Protein 1XRK (pdb70)

Sequence (241 aa):
AKLTSAVPVLTARDVAEAVEFWTDRLGFSRVFVEDDFAGVVRDDVTLFISAVQDQVVPDNTQAWVWVRGLDELYAEWSEVVSTNFRDASGPAMTEIVEQPWGREFALRDPAGNCVHFVAEAKLTSAVPVLTARDVAEAVEFWTDRLGFSRVFVEDDFAGVVRDDVTLFISAVQDQVVPDNTQAWVWVRGLDELYAEWSEVVSTNFRDASGPAMTEIVEQPWGREFALRDPAGNCVHFVAEE

CATH classification: 3.10.180.10

Nearest PDB structures (foldseek):
  1xrk-assembly1_A  TM=1.008E+00  e=1.342E-27  Streptoalloteichus hindustanus
  1byl-assembly1_A  TM=9.934E-01  e=2.651E-24  Streptoalloteichus hindustanus
  1jif-assembly1_B  TM=9.813E-01  e=1.191E-19  Streptomyces verticillus
  5cj3-assembly1_B  TM=9.867E-01  e=7.100E-19  Streptomyces pilosus
  4iag-assembly1_A-2  TM=9.836E-01  e=1.183E-18  Streptomyces pilosus

B-factor: mean 15.97, std 7.3, range [7.22, 48.03]

InterPro domains:
  IPR000335 Bleomycin resistance protein [PF19581] (6-121)
  IPR000335 Bleomycin resistance protein [PR00311] (6-23)
  IPR000335 Bleomycin resistance protein [PR00311] (25-36)
  IPR000335 Bleomycin resistance protein [PR00311] (37-48)
  IPR000335 Bleomycin resistance protein [cd08349] (8-118)
  IPR029068 Glyoxalase/Bleomycin resistance protein/Dihydroxybiphenyl dioxygenase [G3DSA:3.10.180.10] (1-124)
  IPR029068 Glyoxalase/Bleomycin resistance protein/D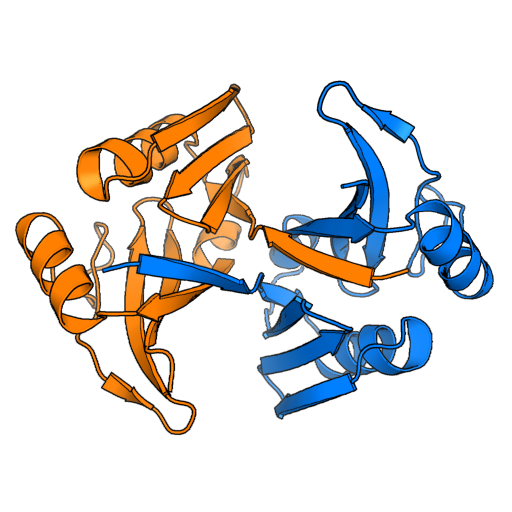ihydroxybiphenyl dioxygenase [SSF54593] (1-120)
  IPR037523 Vicinal oxygen chelate (VOC), core domain [PS51819] (3-121)

Radius of gyration: 17.29 Å; Cα contacts (8 Å, |Δi|>4): 601; chains: 2; bounding box: 38×35×50 Å

Structure (mmCIF, N/CA/C/O backbone):
data_1XRK
#
_entry.id   1XRK
#
_cell.length_a   43.983
_cell.length_b   66.617
_cell.length_c   47.179
_cell.angle_alpha   90.00
_cell.angle_beta   117.43
_cell.angle_gamma   90.00
#
_symmetry.space_group_name_H-M   'P 1 21 1'
#
loop_
_entity.id
_entity.type
_entity.pdbx_description
1 polymer 'Bleomycin resistance protein'
2 non-polymer 'SULFATE ION'
3 non-polymer 'BLEOMYCIN A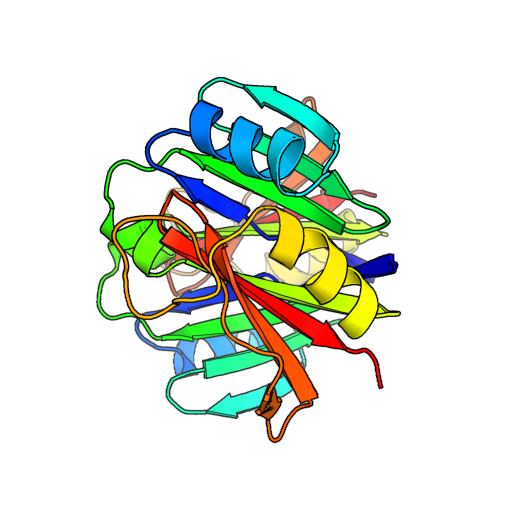2'
4 water water
#
loop_
_atom_site.group_PDB
_atom_site.id
_atom_site.type_symbol
_atom_site.label_atom_id
_atom_site.label_alt_id
_atom_site.label_comp_id
_atom_site.label_asym_id
_atom_site.label_entity_id
_atom_site.label_seq_id
_atom_site.pdbx_PDB_ins_code
_atom_site.Cartn_x
_atom_site.Cartn_y
_atom_site.Cartn_z
_atom_site.occupancy
_atom_site.B_iso_or_equiv
_atom_site.auth_seq_id
_atom_site.auth_comp_id
_atom_site.auth_asym_id
_atom_site.auth_atom_id
_atom_site.pdbx_PDB_model_num
ATOM 1 N N . ALA A 1 2 ? 4.832 10.071 -2.374 1.00 14.33 2 ALA A N 1
ATOM 2 C CA . ALA A 1 2 ? 3.804 9.987 -1.290 1.00 13.78 2 ALA A CA 1
ATOM 3 C C . ALA A 1 2 ? 4.418 10.147 0.085 1.00 13.73 2 ALA A C 1
ATOM 4 O O . ALA A 1 2 ? 5.610 9.922 0.255 1.00 13.24 2 ALA A O 1
ATOM 6 N N . LYS A 1 3 ? 3.586 10.497 1.066 1.00 12.45 3 LYS A N 1
ATOM 7 C CA . LYS A 1 3 ? 4.023 10.628 2.449 1.00 12.66 3 LYS A CA 1
ATOM 8 C C . LYS A 1 3 ? 2.995 10.054 3.396 1.00 11.70 3 LYS A C 1
ATOM 9 O O . LYS A 1 3 ? 1.839 10.459 3.388 1.00 12.43 3 LYS A O 1
ATOM 15 N N . LEU A 1 4 ? 3.458 9.177 4.277 1.00 10.52 4 LEU A N 1
ATOM 16 C CA . LEU A 1 4 ? 2.630 8.647 5.349 1.00 10.85 4 LEU A CA 1
ATOM 17 C C . LEU A 1 4 ? 2.745 9.612 6.528 1.00 10.67 4 LEU A C 1
ATOM 18 O O . LEU A 1 4 ? 3.837 9.795 7.090 1.00 10.89 4 LEU A O 1
ATOM 23 N N . THR A 1 5 ? 1.626 10.217 6.920 1.00 10.41 5 THR A N 1
ATOM 24 C CA . THR A 1 5 ? 1.633 11.370 7.836 1.00 10.57 5 THR A CA 1
ATOM 25 C C . THR A 1 5 ? 1.252 11.068 9.295 1.00 11.03 5 THR A C 1
ATOM 26 O O . THR A 1 5 ? 1.722 11.703 10.235 1.00 12.17 5 THR A O 1
ATOM 30 N N . SER A 1 6 ? 0.413 10.057 9.497 1.00 10.30 6 SER A N 1
ATOM 31 C CA . SER A 1 6 ? -0.007 9.696 10.839 1.00 10.66 6 SER A CA 1
ATOM 32 C C . SER A 1 6 ? -0.742 8.372 10.793 1.00 9.92 6 SER A C 1
ATOM 33 O O . SER A 1 6 ? -1.124 7.904 9.742 1.00 10.35 6 SER A O 1
ATOM 36 N N . ALA A 1 7 ? -0.929 7.761 11.960 1.00 9.43 7 ALA A N 1
ATOM 37 C CA . ALA A 1 7 ? -1.525 6.447 12.056 1.00 9.52 7 ALA A CA 1
ATOM 38 C C . ALA A 1 7 ? -2.487 6.388 13.223 1.00 9.21 7 ALA A C 1
ATOM 39 O O . ALA A 1 7 ? -2.336 7.113 14.214 1.00 10.15 7 ALA A O 1
ATOM 41 N N . VAL A 1 8 ? -3.476 5.510 13.097 1.00 8.42 8 VAL A N 1
ATOM 42 C CA . VAL A 1 8 ? -4.547 5.330 14.055 1.00 8.43 8 VAL A CA 1
ATOM 43 C C . VAL A 1 8 ? -4.599 3.863 14.456 1.00 8.10 8 VAL A C 1
ATOM 44 O O . VAL A 1 8 ? -4.953 3.023 13.648 1.00 7.96 8 VAL A O 1
ATOM 48 N N . PRO A 1 9 ? -4.220 3.545 15.704 1.00 7.74 9 PRO A N 1
ATOM 49 C CA . PRO A 1 9 ? -4.409 2.197 16.233 1.00 7.76 9 PRO A CA 1
ATOM 50 C C . PRO A 1 9 ? -5.872 1.833 16.287 1.00 8.43 9 PRO A C 1
ATOM 51 O O . PRO A 1 9 ? -6.722 2.706 16.471 1.00 7.50 9 PRO A O 1
ATOM 55 N N . VAL A 1 10 ? -6.155 0.551 16.160 1.00 8.69 10 VAL A N 1
ATOM 56 C CA . VAL A 1 10 ? -7.488 0.020 16.308 1.00 8.42 10 VAL A CA 1
ATOM 57 C C . VAL A 1 10 ? -7.527 -0.914 17.523 1.00 9.22 10 VAL A C 1
ATOM 58 O O . VAL A 1 10 ? -6.961 -2.011 17.490 1.00 10.76 10 VAL A O 1
ATOM 62 N N . LEU A 1 11 ? -8.126 -0.427 18.608 1.00 8.12 11 LEU A N 1
ATOM 63 C CA . LEU A 1 11 ? -8.440 -1.229 19.762 1.00 8.43 11 LEU A CA 1
ATOM 64 C C . LEU A 1 11 ? -9.571 -2.167 19.409 1.00 8.99 11 LEU A C 1
ATOM 65 O O . LEU A 1 11 ? -10.366 -1.877 18.507 1.00 9.26 11 LEU A O 1
ATOM 70 N N . THR A 1 12 ? -9.691 -3.283 20.123 1.00 9.33 12 THR A N 1
ATOM 71 C CA . THR A 1 12 ? -10.773 -4.211 19.871 1.00 9.46 12 THR A CA 1
ATOM 72 C C . THR A 1 12 ? -11.615 -4.410 21.129 1.00 9.90 12 THR A C 1
ATOM 73 O O . THR A 1 12 ? -11.153 -4.172 22.259 1.00 9.93 12 THR A O 1
ATOM 77 N N . ALA A 1 13 ? -12.856 -4.826 20.947 1.00 9.38 13 ALA A N 1
ATOM 78 C CA . ALA A 1 13 ? -13.737 -5.009 22.117 1.00 10.42 13 ALA A CA 1
ATOM 79 C C . ALA A 1 13 ? -14.906 -5.874 21.773 1.00 10.81 13 ALA A C 1
ATOM 80 O O . ALA A 1 13 ? -15.462 -5.767 20.691 1.00 11.73 13 ALA A O 1
ATOM 82 N N . ARG A 1 14 ? -15.302 -6.719 22.716 1.00 11.69 14 ARG A N 1
ATOM 83 C CA . ARG A 1 14 ? -16.576 -7.424 22.592 1.00 12.83 14 ARG A CA 1
ATOM 84 C C . ARG A 1 14 ? -17.739 -6.448 22.756 1.00 12.76 14 ARG A C 1
ATOM 85 O O . ARG A 1 14 ? -18.805 -6.646 22.149 1.00 13.53 14 ARG A O 1
ATOM 93 N N . ASP A 1 15 ? -17.553 -5.411 23.564 1.00 12.88 15 ASP A N 1
ATOM 94 C CA . ASP A 1 15 ? -18.581 -4.396 23.834 1.00 13.49 15 ASP A CA 1
ATOM 95 C C . ASP A 1 15 ? -18.000 -3.011 23.513 1.00 13.36 15 ASP A C 1
ATOM 96 O O . ASP A 1 15 ? -17.282 -2.426 24.318 1.00 12.81 15 ASP A O 1
ATOM 101 N N . VAL A 1 16 ? -18.282 -2.518 22.316 1.00 13.31 16 VAL A N 1
ATOM 102 C CA . VAL A 1 16 ? -17.717 -1.270 21.831 1.00 13.37 16 VAL A CA 1
ATOM 103 C C . VAL A 1 16 ? -18.277 -0.087 22.611 1.00 13.64 16 VAL A C 1
ATOM 104 O O . VAL A 1 16 ? -17.551 0.822 22.965 1.00 12.73 16 VAL A O 1
ATOM 108 N N . ALA A 1 17 ? -19.573 -0.131 22.899 1.00 13.31 17 ALA A N 1
ATOM 109 C CA . ALA A 1 17 ? -20.217 0.937 23.655 1.00 12.72 17 ALA A CA 1
ATOM 110 C C . ALA A 1 17 ? -19.529 1.178 24.996 1.00 11.68 17 ALA A C 1
ATOM 111 O O . ALA A 1 17 ? -19.296 2.316 25.377 1.00 12.47 17 ALA A O 1
ATOM 113 N N . GLU A 1 18 ? -19.236 0.088 25.697 1.00 12.14 18 GLU A N 1
ATOM 114 C CA . GLU A 1 18 ? -18.567 0.132 26.990 1.00 12.10 18 GLU A CA 1
ATOM 115 C C . GLU A 1 18 ? -17.180 0.757 26.847 1.00 11.88 18 GLU A C 1
ATOM 116 O O . GLU A 1 18 ? -16.748 1.547 27.695 1.00 12.68 18 GLU A O 1
ATOM 122 N N . ALA A 1 19 ? -16.468 0.361 25.790 1.00 11.70 19 ALA A N 1
ATOM 123 C CA . ALA A 1 19 ? -15.128 0.906 25.538 1.00 11.14 19 ALA A CA 1
ATOM 124 C C . ALA A 1 19 ? -15.163 2.407 25.256 1.00 10.78 19 ALA A C 1
ATOM 125 O O . ALA A 1 19 ? -14.345 3.167 25.770 1.00 10.63 19 ALA A O 1
ATOM 127 N N . VAL A 1 20 ? -16.136 2.832 24.452 1.00 10.92 20 VAL A N 1
ATOM 128 C CA . VAL A 1 20 ? -16.300 4.249 24.142 1.00 11.32 20 VAL A CA 1
ATOM 129 C C . VAL A 1 20 ? -16.579 5.096 25.396 1.00 11.05 20 VAL A C 1
ATOM 130 O O . VAL A 1 20 ? -16.002 6.175 25.567 1.00 12.10 20 VAL A O 1
ATOM 134 N N . GLU A 1 21 ? -17.450 4.594 26.268 1.00 11.15 21 GLU A N 1
ATOM 135 C CA . GLU A 1 21 ? -17.781 5.299 27.502 1.00 11.27 21 GLU A CA 1
ATOM 136 C C . GLU A 1 21 ? -16.534 5.477 28.377 1.00 11.15 21 GLU A C 1
ATOM 137 O O . GLU A 1 21 ? -16.315 6.514 28.988 1.00 12.15 21 GLU A O 1
ATOM 143 N N . PHE A 1 22 ? -15.716 4.431 28.432 1.00 11.13 22 PHE A N 1
ATOM 144 C CA . PHE A 1 22 ? -14.491 4.477 29.232 1.00 10.55 22 PHE A CA 1
ATOM 145 C C . PHE A 1 22 ? -13.501 5.497 28.667 1.00 10.36 22 PHE A C 1
ATOM 146 O O . PHE A 1 22 ? -13.022 6.379 29.379 1.00 10.91 22 PHE A O 1
ATOM 154 N N . TRP A 1 23 ? -13.189 5.374 27.376 1.00 9.71 23 TRP A N 1
ATOM 155 C CA . TRP A 1 23 ? -12.206 6.259 26.764 1.00 9.69 23 TRP A CA 1
ATOM 156 C C . TRP A 1 23 ? -12.612 7.744 26.755 1.00 10.52 23 TRP A C 1
ATOM 157 O O . TRP A 1 23 ? -11.753 8.600 26.868 1.00 11.20 23 TRP A O 1
ATOM 168 N N . THR A 1 24 ? -13.913 8.034 26.615 1.00 12.25 24 THR A N 1
ATOM 169 C CA . THR A 1 24 ? -14.371 9.420 26.591 1.00 12.93 24 THR A CA 1
ATOM 170 C C . THR A 1 24 ? -14.638 9.923 28.021 1.00 13.21 24 THR A C 1
ATOM 171 O O . THR A 1 24 ? -13.943 10.815 28.528 1.00 13.49 24 THR A O 1
ATOM 175 N N . ASP A 1 25 ? -15.574 9.290 28.709 1.00 14.33 25 ASP A N 1
ATOM 176 C CA . ASP A 1 25 ? -15.962 9.779 30.045 1.00 16.01 25 ASP A CA 1
ATOM 177 C C . ASP A 1 25 ? -14.905 9.556 31.126 1.00 16.32 25 ASP A C 1
ATOM 178 O O . ASP A 1 25 ? -14.694 10.437 31.992 1.00 17.30 25 ASP A O 1
ATOM 183 N N . ARG A 1 26 ? -14.201 8.424 31.102 1.00 15.69 26 ARG A N 1
ATOM 184 C CA . ARG A 1 26 ? -13.158 8.198 32.111 1.00 14.93 26 ARG A CA 1
ATOM 185 C C . ARG A 1 26 ? -11.866 8.917 31.756 1.00 14.27 26 ARG A C 1
ATOM 186 O O . ARG A 1 26 ? -11.292 9.613 32.593 1.00 15.55 26 ARG A O 1
ATOM 194 N N . LEU A 1 27 ? -11.403 8.758 30.519 1.00 13.13 27 LEU A N 1
ATOM 195 C CA . LEU A 1 27 ? -10.059 9.209 30.169 1.00 12.47 27 LEU A CA 1
ATOM 196 C C . LEU A 1 27 ? -10.019 10.549 29.429 1.00 12.16 27 LEU A C 1
ATOM 197 O O . LEU A 1 27 ? -8.954 11.059 29.183 1.00 11.45 27 LEU A O 1
ATOM 202 N N . GLY A 1 28 ? -11.154 11.135 29.097 1.00 11.77 28 GLY A N 1
ATOM 203 C CA . GLY A 1 28 ? -11.142 12.470 28.543 1.00 11.29 28 GLY A CA 1
ATOM 204 C C . GLY A 1 28 ? -10.960 12.606 27.034 1.00 11.88 28 GLY A C 1
ATOM 205 O O . GLY A 1 28 ? -10.609 13.692 26.554 1.00 13.58 28 GLY A O 1
ATOM 206 N N . PHE A 1 29 ? -11.173 11.532 26.284 1.00 12.08 29 PHE A N 1
ATOM 207 C CA . PHE A 1 29 ? -11.223 11.642 24.826 1.00 11.46 29 PHE A CA 1
ATOM 208 C C . PHE A 1 29 ? -12.597 12.176 24.417 1.00 12.15 29 PHE A C 1
ATOM 209 O O . PHE A 1 29 ? -13.520 12.164 25.242 1.00 13.40 29 PHE A O 1
ATOM 217 N N . SER A 1 30 ? -12.735 12.632 23.170 1.00 11.41 30 SER A N 1
ATOM 218 C CA . SER A 1 30 ? -14.069 12.936 22.615 1.00 11.98 30 SER A CA 1
ATOM 219 C C . SER A 1 30 ? -14.422 11.966 21.518 1.00 12.62 30 SER A C 1
ATOM 220 O O . SER A 1 30 ? -13.560 11.340 20.930 1.00 12.03 30 SER A O 1
ATOM 224 N N . ARG A 1 31 ? -15.701 11.892 21.209 1.00 13.88 31 ARG A N 1
ATOM 225 C CA . ARG A 1 31 ? -16.185 11.075 20.109 1.00 14.95 31 ARG A CA 1
ATOM 226 C C . ARG A 1 31 ? -15.876 11.690 18.753 1.00 16.45 31 ARG A C 1
ATOM 227 O O . ARG A 1 31 ? -16.201 12.851 18.481 1.00 17.76 31 ARG A O 1
ATOM 235 N N . VAL A 1 32 ? -15.287 10.889 17.869 1.00 16.22 32 VAL A N 1
ATOM 236 C CA . VAL A 1 32 ? -15.169 11.282 16.472 1.00 16.36 32 VAL A CA 1
ATOM 237 C C . VAL A 1 32 ? -16.436 10.789 15.752 1.00 16.81 32 VAL A C 1
ATOM 238 O O . VAL A 1 32 ? -17.130 11.556 15.061 1.00 18.03 32 VAL A O 1
ATOM 242 N N . PHE A 1 33 ? -16.736 9.510 15.949 1.00 16.46 33 PHE A N 1
ATOM 243 C CA . PHE A 1 33 ? -17.979 8.891 15.489 1.00 15.98 33 PHE A CA 1
ATOM 244 C C . PHE A 1 33 ? -18.236 7.640 16.325 1.00 16.40 33 PHE A C 1
ATOM 245 O O . PHE A 1 33 ? -17.303 7.059 16.921 1.00 16.16 33 PHE A O 1
ATOM 253 N N . VAL A 1 34 ? -19.483 7.198 16.362 1.00 17.50 34 VAL A N 1
ATOM 254 C CA . VAL A 1 34 ? -19.824 6.023 17.144 1.00 19.10 34 VAL A CA 1
ATOM 255 C C . VAL A 1 34 ? -20.890 5.205 16.427 1.00 20.75 34 VAL A C 1
ATOM 256 O O . VAL A 1 34 ? -21.994 5.689 16.159 1.00 22.01 34 VAL A O 1
ATOM 260 N N . GLU A 1 35 ? -20.536 3.970 16.104 1.00 22.05 35 GLU A N 1
ATOM 261 C CA . GLU A 1 35 ? -21.494 2.982 15.628 1.00 23.88 35 GLU A CA 1
ATOM 262 C C . GLU A 1 35 ? -21.422 1.756 16.525 1.00 23.68 35 GLU A C 1
ATOM 263 O O . GLU A 1 35 ? -20.539 1.647 17.383 1.00 24.88 35 GLU A O 1
ATOM 269 N N . ASP A 1 36 ? -22.362 0.838 16.324 1.00 24.36 36 ASP A N 1
ATOM 270 C CA . ASP A 1 36 ? -22.459 -0.369 17.144 1.00 24.04 36 ASP A CA 1
ATOM 271 C C . ASP A 1 36 ? -21.215 -1.248 17.053 1.00 23.35 36 ASP A C 1
ATOM 272 O O . ASP A 1 36 ? -20.765 -1.798 18.061 1.00 24.96 36 ASP A O 1
ATOM 273 N N . ASP A 1 37 ? -20.644 -1.329 15.851 1.00 21.84 37 ASP A N 1
ATOM 274 C CA . ASP A 1 37 ? -19.539 -2.232 15.542 1.00 20.56 37 ASP A CA 1
ATOM 275 C C . ASP A 1 37 ? -18.171 -1.548 15.472 1.00 17.78 37 ASP A C 1
ATOM 276 O O . ASP A 1 37 ? -17.152 -2.228 15.383 1.00 16.38 37 ASP A O 1
ATOM 281 N N . PHE A 1 38 ? -18.157 -0.219 15.474 1.00 15.90 38 PHE A N 1
ATOM 282 C CA . PHE A 1 38 ? -16.921 0.541 15.209 1.00 14.85 38 PHE A CA 1
ATOM 283 C C . PHE A 1 38 ? -17.074 1.964 15.716 1.00 13.80 38 PHE A C 1
ATOM 284 O O . PHE A 1 38 ? -18.124 2.564 15.551 1.00 14.35 38 PHE A O 1
ATOM 292 N N . ALA A 1 39 ? -16.043 2.500 16.360 1.00 12.03 39 ALA A N 1
ATOM 293 C CA . ALA A 1 39 ? -16.087 3.868 16.873 1.00 11.27 39 ALA A CA 1
ATOM 294 C C . ALA A 1 39 ? -14.718 4.497 16.766 1.00 10.79 39 ALA A C 1
ATOM 295 O O . ALA A 1 39 ? -13.736 3.795 16.591 1.00 10.15 39 ALA A O 1
ATOM 297 N N . GLY A 1 40 ? -14.663 5.816 16.914 1.00 10.65 40 GLY A N 1
ATOM 298 C CA . GLY A 1 40 ? -13.407 6.528 16.971 1.00 10.40 40 GLY A CA 1
ATOM 299 C C . GLY A 1 40 ? -13.468 7.565 18.073 1.00 10.65 40 GLY A C 1
ATOM 300 O O . GLY A 1 40 ? -14.495 8.222 18.262 1.00 11.32 40 GLY A O 1
ATOM 301 N N . VAL A 1 41 ? -12.363 7.694 18.802 1.00 10.53 41 VAL A N 1
ATOM 302 C CA . VAL A 1 41 ? -12.205 8.667 19.887 1.00 10.39 41 VAL A CA 1
ATOM 303 C C . VAL A 1 41 ? -10.910 9.443 19.691 1.00 9.98 41 VAL A C 1
ATOM 304 O O . VAL A 1 41 ? -9.952 8.935 19.118 1.00 10.73 41 VAL A O 1
ATOM 308 N N . VAL A 1 42 ? -10.878 10.686 20.161 1.00 9.80 42 VAL A N 1
ATOM 309 C CA . VAL A 1 42 ? -9.708 11.521 19.944 1.00 10.06 42 VAL A CA 1
ATOM 310 C C . VAL A 1 42 ? -9.375 12.355 21.184 1.00 10.28 42 VAL A C 1
ATOM 311 O O . VAL A 1 42 ? -10.265 12.816 21.899 1.00 10.45 42 VAL A O 1
ATOM 315 N N . ARG A 1 43 ? -8.086 12.539 21.425 1.00 10.32 43 ARG A N 1
ATOM 316 C CA . ARG A 1 43 ? -7.600 13.448 22.450 1.00 9.87 43 ARG A CA 1
ATOM 317 C C . ARG A 1 43 ? -6.344 14.086 21.900 1.00 10.20 43 ARG A C 1
ATOM 318 O O . ARG A 1 43 ? -5.429 13.389 21.482 1.00 9.78 43 ARG A O 1
ATOM 326 N N . ASP A 1 44 ? -6.313 15.423 21.890 1.00 10.38 44 ASP A N 1
ATOM 327 C CA . ASP A 1 44 ? -5.174 16.161 21.350 1.00 11.09 44 ASP A CA 1
ATOM 328 C C . ASP A 1 44 ? -4.926 15.716 19.903 1.00 11.76 44 ASP A C 1
ATOM 329 O O . ASP A 1 44 ? -5.855 15.741 19.106 1.00 12.92 44 ASP A O 1
ATOM 334 N N . ASP A 1 45 ? -3.710 15.257 19.577 1.00 11.89 45 ASP A N 1
ATOM 335 C CA . ASP A 1 45 ? -3.377 14.845 18.209 1.00 12.57 45 ASP A CA 1
ATOM 336 C C . ASP A 1 45 ? -3.607 13.375 17.906 1.00 12.36 45 ASP A C 1
ATOM 337 O O . ASP A 1 45 ? -3.333 12.912 16.788 1.00 12.79 45 ASP A O 1
ATOM 342 N N . VAL A 1 46 ? -4.133 12.635 18.883 1.00 10.82 46 VAL A N 1
ATOM 343 C CA . VAL A 1 46 ? -4.207 11.186 18.775 1.00 10.43 46 VAL A CA 1
ATOM 344 C C . VAL A 1 46 ? -5.643 10.687 18.685 1.00 10.05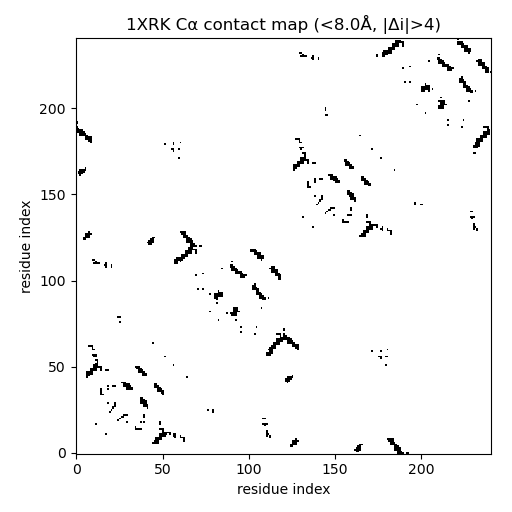 46 VAL A C 1
ATOM 345 O O . VAL A 1 46 ? -6.470 10.942 19.559 1.00 10.30 46 VAL A O 1
ATOM 349 N N . THR A 1 47 ? -5.917 9.964 17.605 1.00 10.52 47 THR A N 1
ATOM 350 C CA . THR A 1 47 ? -7.153 9.228 17.419 1.00 9.75 47 THR A CA 1
ATOM 351 C C . THR A 1 47 ? -6.921 7.743 17.641 1.00 9.35 47 THR A C 1
ATOM 352 O O . THR A 1 47 ? -5.885 7.209 17.231 1.00 9.29 47 THR A O 1
ATOM 356 N N . LEU A 1 48 ? -7.853 7.118 18.351 1.00 9.02 48 LEU A N 1
ATOM 357 C CA . LEU A 1 48 ? -7.944 5.650 18.481 1.00 9.11 48 LEU A CA 1
ATOM 358 C C . LEU A 1 48 ? -9.268 5.177 17.913 1.00 9.37 48 LEU A C 1
ATOM 359 O O . LEU A 1 48 ? -10.293 5.766 18.195 1.00 9.96 48 LEU A O 1
ATOM 364 N N . PHE A 1 49 ? -9.249 4.138 17.101 1.00 8.66 49 PHE A N 1
ATOM 365 C CA . PHE A 1 49 ? -10.473 3.455 16.703 1.00 9.11 49 PHE A CA 1
ATOM 366 C C . PHE A 1 49 ? -10.713 2.246 17.614 1.00 9.16 49 PHE A C 1
ATOM 367 O O . PHE A 1 49 ? -9.799 1.798 18.287 1.00 9.31 49 PHE A O 1
ATOM 375 N N . ILE A 1 50 ? -11.972 1.815 17.673 1.00 9.51 50 ILE A N 1
ATOM 376 C CA . ILE A 1 50 ? -12.381 0.694 18.498 1.00 9.95 50 ILE A CA 1
ATOM 377 C C . ILE A 1 50 ? -13.294 -0.147 17.634 1.00 10.30 50 ILE A C 1
ATOM 378 O O . ILE A 1 50 ? -14.314 0.339 17.173 1.00 11.12 50 ILE A O 1
ATOM 383 N N . SER A 1 51 ? -12.897 -1.396 17.417 1.00 10.49 51 SER A N 1
ATOM 384 C CA . SER A 1 51 ? -13.631 -2.312 16.550 1.00 10.77 51 SER A CA 1
ATOM 385 C C . SER A 1 51 ? -14.229 -3.487 17.314 1.00 10.58 51 SER A C 1
ATOM 386 O O . SER A 1 51 ? -13.574 -4.067 18.156 1.00 9.58 51 SER A O 1
ATOM 389 N N . ALA A 1 52 ? -15.461 -3.866 16.984 1.00 10.37 52 ALA A N 1
ATOM 390 C CA . ALA A 1 52 ? -16.095 -5.014 17.611 1.00 10.96 52 ALA A CA 1
ATOM 391 C C . ALA A 1 52 ? -15.457 -6.331 17.204 1.00 11.56 52 ALA A C 1
ATOM 392 O O . ALA A 1 52 ? -15.115 -6.509 16.035 1.00 11.99 52 ALA A O 1
ATOM 394 N N . VAL A 1 53 ? -15.326 -7.239 18.168 1.00 12.20 53 VAL A N 1
ATOM 395 C CA . VAL A 1 53 ? -14.916 -8.619 17.930 1.00 12.62 53 VAL A CA 1
ATOM 396 C C . VAL A 1 53 ? -15.811 -9.559 18.728 1.00 13.92 53 VAL A C 1
ATOM 397 O O . VAL A 1 53 ? -16.476 -9.119 19.650 1.00 13.63 53 VAL A O 1
ATOM 401 N N . GLN A 1 54 ? -15.790 -10.849 18.407 1.00 14.64 54 GLN A N 1
ATOM 402 C CA . GLN A 1 54 ? -16.493 -11.853 19.225 1.00 15.80 54 GLN A CA 1
ATOM 403 C C . GLN A 1 54 ? -15.574 -12.703 20.096 1.00 15.21 54 GLN A C 1
ATOM 404 O O . GLN A 1 54 ? -16.040 -13.450 20.964 1.00 16.52 54 GLN A O 1
ATOM 410 N N . ASP A 1 55 ? -14.283 -12.676 19.818 1.00 14.54 55 ASP A N 1
ATOM 411 C CA . ASP A 1 55 ? -13.330 -13.502 20.540 1.00 14.53 55 ASP A CA 1
ATOM 412 C C . ASP A 1 55 ? -12.540 -12.623 21.497 1.00 13.87 55 ASP A C 1
ATOM 413 O O . ASP A 1 55 ? -11.825 -11.712 21.058 1.00 13.35 55 ASP A O 1
ATOM 418 N N . GLN A 1 56 ? -12.630 -12.897 22.795 1.00 13.09 56 GLN A N 1
ATOM 419 C CA . GLN A 1 56 ? -11.870 -12.134 23.806 1.00 12.15 56 GLN A CA 1
ATOM 420 C C . GLN A 1 56 ? -10.351 -12.239 23.633 1.00 11.25 56 GLN A C 1
ATOM 421 O O . GLN A 1 56 ? -9.631 -11.354 24.061 1.00 10.45 56 GLN A O 1
ATOM 427 N N . VAL A 1 57 ? -9.866 -13.306 23.002 1.00 10.89 57 VAL A N 1
ATOM 428 C CA . VAL A 1 57 ? -8.446 -13.461 22.733 1.00 10.73 57 VAL A CA 1
ATOM 429 C C . VAL A 1 57 ? -7.923 -12.251 21.958 1.00 9.88 57 VAL A C 1
ATOM 430 O O . VAL A 1 57 ? -6.756 -11.929 22.059 1.00 10.48 57 VAL A O 1
ATOM 434 N N . VAL A 1 58 ? -8.782 -11.628 21.154 1.00 9.89 58 VAL A N 1
ATOM 435 C CA . VAL A 1 58 ? -8.309 -10.529 20.312 1.00 9.50 58 VAL A CA 1
ATOM 436 C C . VAL A 1 58 ? -7.915 -9.317 21.161 1.00 9.63 58 VAL A C 1
ATOM 437 O O . VAL A 1 58 ? -6.738 -8.938 21.151 1.00 9.75 58 VAL A O 1
ATOM 441 N N . PRO A 1 59 ? -8.859 -8.726 21.920 1.00 10.06 59 PRO A N 1
ATOM 442 C CA . PRO A 1 59 ? -8.424 -7.623 22.787 1.00 10.16 59 PRO A CA 1
ATOM 443 C C . PRO A 1 59 ? -7.339 -8.012 23.785 1.00 10.11 59 PRO A C 1
ATOM 444 O O . PRO A 1 59 ? -6.485 -7.201 24.096 1.00 10.84 59 PRO A O 1
ATOM 448 N N . ASP A 1 60 ? -7.353 -9.254 24.265 1.00 10.54 60 ASP A N 1
ATOM 449 C CA . ASP A 1 60 ? -6.332 -9.713 25.197 1.00 11.37 60 ASP A CA 1
ATOM 450 C C . ASP A 1 60 ? -4.963 -9.791 24.549 1.00 10.65 60 ASP A C 1
ATOM 451 O O . ASP A 1 60 ? -3.969 -10.002 25.238 1.00 12.41 60 ASP A O 1
ATOM 456 N N . ASN A 1 61 ? -4.913 -9.611 23.222 1.00 9.93 61 ASN A N 1
ATOM 457 C CA . ASN A 1 61 ? -3.663 -9.552 22.503 1.00 10.44 61 ASN A CA 1
ATOM 458 C C . ASN A 1 61 ? -3.490 -8.267 21.701 1.00 10.18 61 ASN A C 1
ATOM 459 O O . ASN A 1 61 ? -2.583 -8.180 20.871 1.00 11.06 61 ASN A O 1
ATOM 464 N N . THR A 1 62 ? -4.339 -7.277 21.964 1.00 9.32 62 THR A N 1
ATOM 465 C CA . THR A 1 62 ? -4.312 -6.013 21.212 1.00 8.93 62 THR A CA 1
ATOM 466 C C . THR A 1 62 ? -3.577 -4.951 22.033 1.00 9.15 62 THR A C 1
ATOM 467 O O . THR A 1 62 ? -3.792 -4.817 23.229 1.00 8.71 62 THR A O 1
ATOM 471 N N . GLN A 1 63 ? -2.690 -4.229 21.373 1.00 10.12 63 GLN A N 1
ATOM 472 C CA . GLN A 1 63 ? -1.860 -3.242 22.035 1.00 10.36 63 GLN A CA 1
ATOM 473 C C . GLN A 1 63 ? -1.731 -2.016 21.158 1.00 9.81 63 GLN A C 1
ATOM 474 O O . GLN A 1 63 ? -1.974 -2.081 19.970 1.00 9.59 63 GLN A O 1
ATOM 480 N N . ALA A 1 64 ? -1.335 -0.904 21.756 1.00 9.13 64 ALA A N 1
ATOM 481 C CA . ALA A 1 64 ? -1.047 0.326 21.027 1.00 8.65 64 ALA A CA 1
ATOM 482 C C . ALA A 1 64 ? -0.078 1.135 21.860 1.00 8.14 64 ALA A C 1
ATOM 483 O O . ALA A 1 64 ? -0.041 0.974 23.060 1.00 8.16 64 ALA A O 1
ATOM 485 N N . TRP A 1 65 ? 0.695 2.014 21.207 1.00 8.28 65 TRP A N 1
ATOM 486 C CA . TRP A 1 65 ? 1.616 2.936 21.892 1.00 8.91 65 TRP A CA 1
ATOM 487 C C . TRP A 1 65 ? 1.224 4.352 21.523 1.00 8.58 65 TRP A C 1
ATOM 488 O O . TRP A 1 65 ? 0.875 4.602 20.383 1.00 9.34 65 TRP A O 1
ATOM 499 N N . VAL A 1 66 ? 1.281 5.250 22.504 1.00 8.12 66 VAL A N 1
ATOM 500 C CA . VAL A 1 66 ? 0.957 6.637 22.348 1.00 8.70 66 VAL A CA 1
ATOM 501 C C . VAL A 1 66 ? 2.059 7.475 22.971 1.00 8.52 66 VAL A C 1
ATOM 502 O O . VAL A 1 66 ? 2.480 7.220 24.111 1.00 9.32 66 VAL A O 1
ATOM 506 N N . TRP A 1 67 ? 2.551 8.468 22.220 1.00 9.59 67 TRP A N 1
ATOM 507 C CA . TRP A 1 67 ? 3.596 9.382 22.689 1.00 11.40 67 TRP A CA 1
ATOM 508 C C . TRP A 1 67 ? 2.947 10.576 23.376 1.00 10.86 67 TRP A C 1
ATOM 509 O O . TRP A 1 67 ? 1.902 11.084 22.921 1.00 10.62 67 TRP A O 1
ATOM 520 N N . VAL A 1 68 ? 3.576 11.016 24.459 1.00 11.49 68 VAL A N 1
ATOM 521 C CA . VAL A 1 68 ? 3.007 12.019 25.361 1.00 11.90 68 VAL A CA 1
ATOM 522 C C . VAL A 1 68 ? 4.072 13.014 25.779 1.00 11.85 68 VAL A C 1
ATOM 523 O O . VAL A 1 68 ? 5.155 12.618 26.209 1.00 12.74 68 VAL A O 1
ATOM 527 N N . ARG A 1 69 ? 3.740 14.298 25.642 1.00 12.12 69 ARG A N 1
ATOM 528 C CA . ARG A 1 69 ? 4.464 15.392 26.293 1.00 13.36 69 ARG A CA 1
ATOM 529 C C . ARG A 1 69 ? 3.774 15.624 27.631 1.00 12.20 69 ARG A C 1
ATOM 530 O O . ARG A 1 69 ? 2.584 15.924 27.659 1.00 13.16 69 ARG A O 1
ATOM 538 N N . GLY A 1 70 ? 4.499 15.461 28.733 1.00 12.45 70 GLY A N 1
ATOM 539 C CA . GLY A 1 70 ? 3.935 15.653 30.068 1.00 11.82 70 GLY A CA 1
ATOM 540 C C . GLY A 1 70 ? 3.342 14.379 30.643 1.00 11.40 70 GLY A C 1
ATOM 541 O O . GLY A 1 70 ? 2.203 14.361 31.109 1.00 11.95 70 GLY A O 1
ATOM 542 N N . LEU A 1 71 ? 4.135 13.309 30.616 1.00 10.72 71 LEU A N 1
ATOM 543 C CA . LEU A 1 71 ? 3.665 11.988 31.060 1.00 10.85 71 LEU A CA 1
ATOM 544 C C . LEU A 1 71 ? 3.246 12.006 32.536 1.00 11.03 71 LEU A C 1
ATOM 545 O O . LEU A 1 71 ? 2.218 11.399 32.903 1.00 10.77 71 LEU A O 1
ATOM 550 N N . ASP A 1 72 ? 4.004 12.715 33.389 1.00 11.73 72 ASP A N 1
ATOM 551 C CA . ASP A 1 72 ? 3.635 12.762 34.794 1.00 12.34 72 ASP A CA 1
ATOM 552 C C . ASP A 1 72 ? 2.271 13.370 35.015 1.00 11.51 72 ASP A C 1
ATOM 553 O O . ASP A 1 72 ? 1.478 12.857 35.802 1.00 12.17 72 ASP A O 1
ATOM 558 N N . GLU A 1 73 ? 1.974 14.450 34.297 1.00 12.17 73 GLU A N 1
ATOM 559 C CA . GLU A 1 73 ? 0.668 15.089 34.422 1.00 12.98 73 GLU A CA 1
ATOM 560 C C . GLU A 1 73 ? -0.472 14.173 33.981 1.00 12.01 73 GLU A C 1
ATOM 561 O O . GLU A 1 73 ? -1.531 14.130 34.609 1.00 13.39 73 GLU A O 1
ATOM 567 N N . LEU A 1 74 ? -0.261 13.463 32.879 1.00 11.69 74 LEU A N 1
ATOM 568 C CA . LEU A 1 74 ? -1.271 12.543 32.384 1.00 10.80 74 LEU A CA 1
ATOM 569 C C . LEU A 1 74 ? -1.509 11.421 33.376 1.00 10.69 74 LEU A C 1
ATOM 570 O O . LEU A 1 74 ? -2.655 11.064 33.639 1.00 11.37 74 LEU A O 1
ATOM 575 N N . TYR A 1 75 ? -0.421 10.862 33.914 1.00 11.14 75 TYR A N 1
ATOM 576 C CA . TYR A 1 75 ? -0.530 9.816 34.924 1.00 11.23 75 TYR A CA 1
ATOM 577 C C . TYR A 1 75 ? -1.284 10.335 36.149 1.00 11.44 75 TYR A C 1
ATOM 578 O O . TYR A 1 75 ? -2.114 9.635 36.705 1.00 11.57 75 TYR A O 1
ATOM 587 N N . ALA A 1 76 ? -0.995 11.568 36.558 1.00 12.19 76 ALA A N 1
ATOM 588 C CA . ALA A 1 76 ? -1.657 12.140 37.722 1.00 12.57 76 ALA A CA 1
ATOM 589 C C . ALA A 1 76 ? -3.165 12.249 37.514 1.00 12.84 76 ALA A C 1
ATOM 590 O O . ALA A 1 76 ? -3.944 11.991 38.440 1.00 14.43 76 ALA A O 1
ATOM 592 N N . GLU A 1 77 ? -3.584 12.578 36.296 1.00 12.19 77 GLU A N 1
ATOM 593 C CA . GLU A 1 77 ? -5.003 12.661 35.985 1.00 11.34 77 GLU A CA 1
ATOM 594 C C . GLU A 1 77 ? -5.646 11.291 36.052 1.00 11.42 77 GLU A C 1
ATOM 595 O O . GLU A 1 77 ? -6.668 11.076 36.702 1.00 12.56 77 GLU A O 1
ATOM 601 N N . TRP A 1 78 ? -5.071 10.357 35.307 1.00 11.38 78 TRP A N 1
ATOM 602 C CA . TRP A 1 78 ? -5.720 9.065 35.128 1.00 11.46 78 TRP A CA 1
ATOM 603 C C . TRP A 1 78 ? -5.644 8.177 36.365 1.00 12.60 78 TRP A C 1
ATOM 604 O O . TRP A 1 78 ? -6.558 7.403 36.611 1.00 12.64 78 TRP A O 1
ATOM 615 N N . SER A 1 79 ? -4.594 8.331 37.165 1.00 13.64 79 SER A N 1
ATOM 616 C CA . SER A 1 79 ? -4.431 7.487 38.351 1.00 14.95 79 SER A CA 1
ATOM 617 C C . SER A 1 79 ? -5.507 7.775 39.402 1.00 15.53 79 SER A C 1
ATOM 618 O O . SER A 1 79 ? -5.704 6.975 40.311 1.00 16.30 79 SER A O 1
ATOM 621 N N . GLU A 1 80 ? -6.217 8.891 39.267 1.00 16.32 80 GLU A N 1
ATOM 622 C CA . GLU A 1 80 ? -7.380 9.197 40.121 1.00 17.34 80 GLU A CA 1
ATOM 623 C C . GLU A 1 80 ? -8.664 8.461 39.743 1.00 17.33 80 GLU A C 1
ATOM 624 O O . GLU A 1 80 ? -9.562 8.307 40.575 1.00 18.59 80 GLU A O 1
ATOM 630 N N . VAL A 1 81 ? -8.776 8.047 38.481 1.00 16.31 81 VAL A N 1
ATOM 631 C CA . VAL A 1 81 ? -10.022 7.484 37.954 1.00 16.08 81 VAL A CA 1
ATOM 632 C C . VAL A 1 81 ? -9.863 6.043 37.469 1.00 15.55 81 VAL A C 1
ATOM 633 O O . VAL A 1 81 ? -10.832 5.410 37.096 1.00 16.22 81 VAL A O 1
ATOM 637 N N . VAL A 1 82 ? -8.641 5.527 37.497 1.00 15.39 82 VAL A N 1
ATOM 638 C CA . VAL A 1 82 ? -8.363 4.144 37.134 1.00 15.09 82 VAL A CA 1
ATOM 639 C C . VAL A 1 82 ? -7.496 3.514 38.238 1.00 14.23 82 VAL A C 1
ATOM 640 O O . VAL A 1 82 ? -6.663 4.195 38.851 1.00 15.58 82 VAL A O 1
ATOM 646 N N . SER A 1 83 ? -7.695 2.223 38.490 1.00 13.64 83 SER A N 1
ATOM 647 C CA . SER A 1 83 ? -6.928 1.526 39.525 1.00 13.22 83 SER A CA 1
ATOM 648 C C . SER A 1 83 ? -5.443 1.527 39.213 1.00 14.11 83 SER A C 1
ATOM 649 O O . SER A 1 83 ? -5.040 1.407 38.048 1.00 13.66 83 SER A O 1
ATOM 652 N N . THR A 1 84 ? -4.625 1.649 40.246 1.00 14.51 84 THR A N 1
ATOM 653 C CA . THR A 1 84 ? -3.183 1.558 40.075 1.00 15.34 84 THR A CA 1
ATOM 654 C C . THR A 1 84 ? -2.664 0.199 40.532 1.00 15.74 84 THR A C 1
ATOM 655 O O . THR A 1 84 ? -1.464 0.035 40.754 1.00 17.13 84 THR A O 1
ATOM 659 N N . ASN A 1 85 ? -3.571 -0.761 40.694 1.00 15.63 85 ASN A N 1
ATOM 660 C CA . ASN A 1 85 ? -3.199 -2.153 41.003 1.00 15.46 85 ASN A CA 1
ATOM 661 C C . ASN A 1 85 ? -3.410 -2.972 39.731 1.00 15.10 85 ASN A C 1
ATOM 662 O O . ASN A 1 85 ? -4.424 -3.663 39.570 1.00 14.91 85 ASN A O 1
ATOM 667 N N . PHE A 1 86 ? -2.417 -2.921 38.847 1.00 14.98 86 PHE A N 1
ATOM 668 C CA . PHE A 1 86 ? -2.534 -3.510 37.510 1.00 15.21 86 PHE A CA 1
ATOM 669 C C . PHE A 1 86 ? -2.815 -5.022 37.571 1.00 15.30 86 PHE A C 1
ATOM 670 O O . PHE A 1 86 ? -3.644 -5.543 36.837 1.00 15.57 86 PHE A O 1
ATOM 678 N N . ARG A 1 87 ? -2.119 -5.715 38.461 1.00 15.11 87 ARG A N 1
ATOM 679 C CA . ARG A 1 87 ? -2.207 -7.158 38.539 1.00 15.41 87 ARG A CA 1
ATOM 680 C C . ARG A 1 87 ? -3.523 -7.648 39.164 1.00 16.31 87 ARG A C 1
ATOM 681 O O . ARG A 1 87 ? -4.119 -8.600 38.671 1.00 17.45 87 ARG A O 1
ATOM 683 N N . ASP A 1 88 ? -3.986 -6.964 40.211 1.00 16.41 88 ASP A N 1
ATOM 684 C CA . ASP A 1 88 ? -5.123 -7.425 41.020 1.00 16.78 88 ASP A CA 1
ATOM 685 C C . ASP A 1 88 ? -6.483 -6.834 40.642 1.00 16.01 88 ASP A C 1
ATOM 686 O O . ASP A 1 88 ? -7.507 -7.450 40.922 1.00 15.81 88 ASP A O 1
ATOM 691 N N . ALA A 1 89 ? -6.506 -5.650 40.032 1.00 15.62 89 ALA A N 1
ATOM 692 C CA . ALA A 1 89 ? -7.781 -4.984 39.732 1.00 15.83 89 ALA A CA 1
ATOM 693 C C . ALA A 1 89 ? -8.534 -5.765 38.676 1.00 16.36 89 ALA A C 1
ATOM 694 O O . ALA A 1 89 ? -7.942 -6.255 37.729 1.00 16.77 89 ALA A O 1
ATOM 696 N N . SER A 1 90 ? -9.846 -5.903 38.859 1.00 15.87 90 SER A N 1
ATOM 697 C CA . SER A 1 90 ? -10.687 -6.528 37.858 1.00 17.12 90 SER A CA 1
ATOM 698 C C . SER A 1 90 ? -11.032 -5.525 36.768 1.00 17.48 90 SER A C 1
ATOM 699 O O . SER A 1 90 ? -11.218 -5.892 35.610 1.00 18.88 90 SER A O 1
ATOM 702 N N . GLY A 1 91 ? -11.158 -4.258 37.156 1.00 18.31 91 GLY A N 1
ATOM 703 C CA . GLY A 1 91 ? -11.547 -3.206 36.227 1.00 18.60 91 GLY A CA 1
ATOM 704 C C . GLY A 1 91 ? -10.344 -2.741 35.441 1.00 18.95 91 GLY A C 1
ATOM 705 O O . GLY A 1 91 ? -9.261 -3.321 35.538 1.00 19.50 91 GLY A O 1
ATOM 706 N N . PRO A 1 92 ? -10.530 -1.678 34.659 1.00 18.45 92 PRO A N 1
ATOM 707 C CA . PRO A 1 92 ? -9.381 -1.082 34.017 1.00 17.60 92 PRO A CA 1
ATOM 708 C C . PRO A 1 92 ? -8.338 -0.734 35.060 1.00 16.84 92 PRO A C 1
ATOM 709 O O . PRO A 1 92 ? -8.678 -0.453 36.221 1.00 17.42 92 PRO A O 1
ATOM 713 N N . ALA A 1 93 ? -7.080 -0.752 34.663 1.00 14.49 93 ALA A N 1
ATOM 714 C CA . ALA A 1 93 ? -6.000 -0.436 35.600 1.00 13.15 93 ALA A CA 1
ATOM 715 C C . ALA A 1 93 ? -4.794 0.038 34.851 1.00 12.68 93 ALA A C 1
ATOM 716 O O . ALA A 1 93 ? -4.722 -0.082 33.620 1.00 12.22 93 ALA A O 1
ATOM 718 N N . MET A 1 94 ? -3.866 0.616 35.585 1.00 12.94 94 MET A N 1
ATOM 719 C CA . MET A 1 94 ? -2.644 1.124 34.987 1.00 13.08 94 MET A CA 1
ATOM 720 C C . MET A 1 94 ? -1.430 0.812 35.844 1.00 12.50 94 MET A C 1
ATOM 721 O O . MET A 1 94 ? -1.510 0.729 37.078 1.00 12.80 94 MET A O 1
ATOM 726 N N . THR A 1 95 ? -0.292 0.659 35.187 1.00 11.84 95 THR A N 1
ATOM 727 C CA . THR A 1 95 ? 0.972 0.509 35.869 1.00 11.88 95 THR A CA 1
ATOM 728 C C . THR A 1 95 ? 1.480 1.889 36.255 1.00 12.40 95 THR A C 1
ATOM 729 O O . THR A 1 95 ? 0.969 2.912 35.795 1.00 12.51 95 THR A O 1
ATOM 733 N N . GLU A 1 96 ? 2.517 1.920 37.089 1.00 13.01 96 GLU A N 1
ATOM 734 C CA . GLU A 1 96 ? 3.229 3.157 37.349 1.00 13.77 96 GLU A CA 1
ATOM 735 C C . GLU A 1 96 ? 4.085 3.482 36.134 1.00 12.55 96 GLU A C 1
ATOM 736 O O . GLU A 1 96 ? 4.229 2.667 35.221 1.00 12.23 96 GLU A O 1
ATOM 742 N N . ILE A 1 97 ? 4.622 4.688 36.103 1.00 11.82 97 ILE A N 1
ATOM 743 C CA . ILE A 1 97 ? 5.595 5.057 35.090 1.00 11.98 97 ILE A CA 1
ATOM 744 C C . ILE A 1 97 ? 6.914 4.341 35.373 1.00 12.25 97 ILE A C 1
ATOM 745 O O . ILE A 1 97 ? 7.479 4.468 36.473 1.00 11.92 97 ILE A O 1
ATOM 750 N N . VAL A 1 98 ? 7.421 3.639 34.360 1.00 11.77 98 VAL A N 1
ATOM 751 C CA . VAL A 1 98 ? 8.640 2.847 34.481 1.00 12.99 98 VAL A CA 1
ATOM 752 C C . VAL A 1 98 ? 9.647 3.271 33.421 1.00 12.47 98 VAL A C 1
ATOM 753 O O . VAL A 1 98 ? 9.276 3.553 32.285 1.00 11.53 98 VAL A O 1
ATOM 759 N N . GLU A 1 99 ? 10.925 3.309 33.778 1.00 12.32 99 GLU A N 1
ATOM 760 C CA . GLU A 1 99 ? 11.972 3.598 32.804 1.00 12.84 99 GLU A CA 1
ATOM 761 C C . GLU A 1 99 ? 12.429 2.324 32.109 1.00 14.06 99 GLU A C 1
ATOM 762 O O . GLU A 1 99 ? 13.261 1.572 32.615 1.00 15.15 99 GLU A O 1
ATOM 768 N N . GLN A 1 100 ? 11.845 2.081 30.942 1.00 15.44 100 GLN A N 1
ATOM 769 C CA . GLN A 1 100 ? 12.222 0.942 30.109 1.00 16.80 100 GLN A CA 1
ATOM 770 C C . GLN A 1 100 ? 13.434 1.308 29.255 1.00 17.10 100 GLN A C 1
ATOM 771 O O . GLN A 1 100 ? 13.739 2.483 29.059 1.00 16.64 100 GLN A O 1
ATOM 777 N N . PRO A 1 101 ? 14.145 0.293 28.728 1.00 18.49 101 PRO A N 1
ATOM 778 C CA . PRO A 1 101 ? 15.287 0.592 27.860 1.00 19.41 101 PRO A CA 1
ATOM 779 C C . PRO A 1 101 ? 14.957 1.521 26.677 1.00 19.42 101 PRO A C 1
ATOM 780 O O . PRO A 1 101 ? 15.762 2.380 26.309 1.00 19.94 101 PRO A O 1
ATOM 784 N N . TRP A 1 102 ? 13.763 1.380 26.113 1.00 19.43 102 TRP A N 1
ATOM 785 C CA . TRP A 1 102 ? 13.356 2.194 24.969 1.00 19.73 102 TRP A CA 1
ATOM 786 C C . TRP A 1 102 ? 12.711 3.529 25.357 1.00 19.02 102 TRP A C 1
ATOM 787 O O . TRP A 1 102 ? 12.445 4.348 24.484 1.00 20.23 102 TRP A O 1
ATOM 798 N N . GLY A 1 103 ? 12.427 3.737 26.647 1.00 17.58 103 GLY A N 1
ATOM 799 C CA . GLY A 1 103 ? 11.766 4.961 27.093 1.00 16.17 103 GLY A CA 1
ATOM 800 C C . GLY A 1 103 ? 10.970 4.832 28.389 1.00 14.81 103 GLY A C 1
ATOM 801 O O . GLY A 1 103 ? 10.791 3.749 28.921 1.00 13.99 103 GLY A O 1
ATOM 802 N N . ARG A 1 104 ? 10.495 5.973 28.867 1.00 14.10 104 ARG A N 1
ATOM 803 C CA . ARG A 1 104 ? 9.741 6.078 30.115 1.00 13.49 104 ARG A CA 1
ATOM 804 C C . ARG A 1 104 ? 8.252 5.977 29.770 1.00 12.01 104 ARG A C 1
ATOM 805 O O . ARG A 1 104 ? 7.761 6.744 28.958 1.00 10.65 104 ARG A O 1
ATOM 813 N N . GLU A 1 105 ? 7.533 5.037 30.378 1.00 10.64 105 GLU A N 1
ATOM 814 C CA . GLU A 1 105 ? 6.150 4.798 30.001 1.00 10.41 105 GLU A CA 1
ATOM 815 C C . GLU A 1 105 ? 5.333 4.165 31.116 1.00 9.98 105 GLU A C 1
ATOM 816 O O . GLU A 1 105 ? 5.876 3.547 32.033 1.00 10.42 105 GLU A O 1
ATOM 822 N N . PHE A 1 106 ? 4.018 4.312 31.018 1.00 8.92 106 PHE A N 1
ATOM 823 C CA . PHE A 1 106 ? 3.088 3.492 31.790 1.00 8.55 106 PHE A CA 1
ATOM 824 C C . PHE A 1 106 ? 2.185 2.766 30.821 1.00 8.52 106 PHE A C 1
ATOM 825 O O . PHE A 1 106 ? 2.089 3.148 29.658 1.00 9.08 106 PHE A O 1
ATOM 833 N N . ALA A 1 107 ? 1.599 1.668 31.281 1.00 8.66 107 ALA A N 1
ATOM 834 C CA . ALA A 1 107 ? 0.630 0.918 30.495 1.00 9.80 107 ALA A CA 1
ATOM 835 C C . ALA A 1 107 ? -0.717 0.983 31.154 1.00 9.63 107 ALA A C 1
ATOM 836 O O . ALA A 1 107 ? -0.823 0.904 32.389 1.00 10.54 107 ALA A O 1
ATOM 838 N N . LEU A 1 108 ? -1.744 1.081 30.334 1.00 9.21 108 LEU A N 1
ATOM 839 C CA . LEU A 1 108 ? -3.105 1.103 30.812 1.00 9.39 108 LEU A CA 1
ATOM 840 C C . LEU A 1 108 ? -3.875 -0.021 30.129 1.00 9.07 108 LEU A C 1
ATOM 841 O O . LEU A 1 108 ? -3.805 -0.175 28.894 1.00 9.13 108 LEU A O 1
ATOM 846 N N . ARG A 1 109 ? -4.606 -0.799 30.917 1.00 9.49 109 ARG A N 1
ATOM 847 C CA . ARG A 1 109 ? -5.495 -1.846 30.416 1.00 10.08 109 ARG A CA 1
ATOM 848 C C . ARG A 1 109 ? -6.915 -1.335 30.496 1.00 10.04 109 ARG A C 1
ATOM 849 O O . ARG A 1 109 ? -7.378 -0.967 31.578 1.00 9.95 109 ARG A O 1
ATOM 857 N N . ASP A 1 110 ? -7.599 -1.279 29.355 1.00 10.04 110 ASP A N 1
ATOM 858 C CA . ASP A 1 110 ? -8.963 -0.771 29.287 1.00 10.04 110 ASP A CA 1
ATOM 859 C C . ASP A 1 110 ? -9.962 -1.889 29.605 1.00 10.24 110 ASP A C 1
ATOM 860 O O . ASP A 1 110 ? -9.568 -3.011 29.858 1.00 10.82 110 ASP A O 1
ATOM 865 N N . PRO A 1 111 ? -11.264 -1.546 29.690 1.00 10.74 111 PRO A N 1
ATOM 866 C CA . PRO A 1 111 ? -12.189 -2.612 30.138 1.00 11.69 111 PRO A CA 1
ATOM 867 C C . PRO A 1 111 ? -12.347 -3.770 29.177 1.00 12.82 111 PRO A C 1
ATOM 868 O O . PRO A 1 111 ? -12.803 -4.836 29.580 1.00 15.01 111 PRO A O 1
ATOM 872 N N . ALA A 1 112 ? -12.002 -3.549 27.915 1.00 11.98 112 ALA A N 1
ATOM 873 C CA . ALA A 1 112 ? -12.048 -4.569 26.890 1.00 12.72 112 ALA A CA 1
ATOM 874 C C . ALA A 1 112 ? -10.863 -5.502 26.913 1.00 12.21 112 ALA A C 1
ATOM 875 O O . ALA A 1 112 ? -10.904 -6.525 26.217 1.00 14.49 112 ALA A O 1
ATOM 877 N N . GLY A 1 113 ? -9.790 -5.112 27.618 1.00 10.93 113 GLY A N 1
ATOM 878 C CA . GLY A 1 113 ? -8.560 -5.884 27.684 1.00 10.43 113 GLY A CA 1
ATOM 879 C C . GLY A 1 113 ? -7.396 -5.357 26.856 1.00 9.33 113 GLY A C 1
ATOM 880 O O . GLY A 1 113 ? -6.303 -5.898 26.937 1.00 10.43 113 GLY A O 1
ATOM 881 N N . ASN A 1 114 ? -7.605 -4.279 26.105 1.00 9.58 114 ASN A N 1
ATOM 882 C CA . ASN A 1 114 ? -6.493 -3.698 25.321 1.00 10.13 114 ASN A CA 1
ATOM 883 C C . ASN A 1 114 ? -5.432 -3.128 26.243 1.00 10.42 114 ASN A C 1
ATOM 884 O O . ASN A 1 114 ? -5.761 -2.625 27.321 1.00 10.31 114 ASN A O 1
ATOM 889 N N . CYS A 1 115 ? -4.177 -3.215 25.833 1.00 11.44 115 CYS A N 1
ATOM 890 C CA . CYS A 1 115 ? -3.059 -2.724 26.610 1.00 11.88 115 CYS A CA 1
ATOM 891 C C . CYS A 1 115 ? -2.448 -1.572 25.846 1.00 11.22 115 CYS A C 1
ATOM 892 O O . CYS A 1 115 ? -1.819 -1.765 24.809 1.00 10.75 115 CYS A O 1
ATOM 895 N N . VAL A 1 116 ? -2.643 -0.367 26.352 1.00 9.91 116 VAL A N 1
ATOM 896 C CA . VAL A 1 116 ? -2.166 0.831 25.669 1.00 9.20 116 VAL A CA 1
ATOM 897 C C . VAL A 1 116 ? -1.051 1.450 26.483 1.00 8.67 116 VAL A C 1
ATOM 898 O O . VAL A 1 116 ? -1.229 1.789 27.669 1.00 8.49 116 VAL A O 1
ATOM 902 N N . HIS A 1 117 ? 0.099 1.627 25.852 1.00 8.24 117 HIS A N 1
ATOM 903 C CA . HIS A 1 117 ? 1.292 2.165 26.499 1.00 8.28 117 HIS A CA 1
ATOM 904 C C . HIS A 1 117 ? 1.430 3.625 26.182 1.00 8.87 117 HIS A C 1
ATOM 905 O O . HIS A 1 117 ? 1.296 4.027 25.048 1.00 9.31 117 HIS A O 1
ATOM 912 N N . PHE A 1 118 ? 1.713 4.422 27.193 1.00 8.00 118 PHE A N 1
ATOM 913 C CA . PHE A 1 118 ? 1.877 5.867 27.044 1.00 8.45 118 PHE A CA 1
ATOM 914 C C . PHE A 1 118 ? 3.311 6.194 27.384 1.00 8.41 118 PHE A C 1
ATOM 915 O O . PHE A 1 118 ? 3.744 5.963 28.502 1.00 8.23 118 PHE A O 1
ATOM 923 N N . VAL A 1 119 ? 4.044 6.733 26.408 1.00 10.46 119 VAL A N 1
ATOM 924 C CA . VAL A 1 119 ? 5.492 6.855 26.468 1.00 11.18 119 VAL A CA 1
ATOM 925 C C . VAL A 1 119 ? 5.885 8.336 26.379 1.00 12.29 119 VAL A C 1
ATOM 926 O O . VAL A 1 119 ? 5.341 9.076 25.545 1.00 12.58 119 VAL A O 1
ATOM 930 N N . ALA A 1 120 ? 6.805 8.763 27.243 1.00 12.38 120 ALA A N 1
ATOM 931 C CA . ALA A 1 120 ? 7.263 10.141 27.232 1.00 13.94 120 ALA A CA 1
ATOM 932 C C . ALA A 1 120 ? 8.018 10.441 25.964 1.00 15.05 120 ALA A C 1
ATOM 933 O O . ALA A 1 120 ? 8.888 9.676 25.550 1.00 14.98 120 ALA A O 1
ATOM 935 N N . GLU A 1 121 ? 7.704 11.591 25.383 1.00 17.40 121 GLU A N 1
ATOM 936 C CA . GLU A 1 121 ? 8.385 12.050 24.189 1.00 19.65 121 GLU A CA 1
ATOM 937 C C . GLU A 1 121 ? 9.436 13.051 24.635 1.00 20.85 121 GLU A C 1
ATOM 938 O O . GLU A 1 121 ? 10.359 12.662 25.346 1.00 22.60 121 GLU A O 1
ATOM 944 N N . ALA B 1 2 ? -0.754 18.058 29.756 1.00 12.90 2 ALA B N 1
ATOM 945 C CA . ALA B 1 2 ? -0.080 17.037 28.918 1.00 12.61 2 ALA B CA 1
ATOM 946 C C . ALA B 1 2 ? -0.637 17.085 27.511 1.00 12.77 2 ALA B C 1
ATOM 947 O O . ALA B 1 2 ? -1.745 17.563 27.303 1.00 12.29 2 ALA B O 1
ATOM 949 N N . LYS B 1 3 ? 0.088 16.504 26.560 1.00 12.10 3 LYS B N 1
ATOM 950 C CA . LYS B 1 3 ? -0.369 16.453 25.172 1.00 12.75 3 LYS B CA 1
ATOM 951 C C . LYS B 1 3 ? -0.073 15.087 24.560 1.00 11.26 3 LYS B C 1
ATOM 952 O O . LYS B 1 3 ? 1.069 14.640 24.542 1.00 11.98 3 LYS B O 1
ATOM 958 N N . LEU B 1 4 ? -1.108 14.449 24.021 1.00 10.76 4 LEU B N 1
ATOM 959 C CA . LEU B 1 4 ? -0.931 13.197 23.266 1.00 10.56 4 LEU B CA 1
ATOM 960 C C . LEU B 1 4 ? -0.554 13.575 21.834 1.00 9.85 4 LEU B C 1
ATOM 961 O O . LEU B 1 4 ? -1.356 14.180 21.127 1.00 11.13 4 LEU B O 1
ATOM 966 N N . THR B 1 5 ? 0.667 13.233 21.428 1.00 9.98 5 THR B N 1
ATOM 967 C CA . THR B 1 5 ? 1.259 13.809 20.220 1.00 10.28 5 THR B CA 1
ATOM 968 C C . THR B 1 5 ? 1.235 12.904 18.996 1.00 10.16 5 THR B C 1
ATOM 969 O O . THR B 1 5 ? 1.108 13.375 17.868 1.00 11.42 5 THR B O 1
ATOM 973 N N . SER B 1 6 ? 1.408 11.595 19.186 1.00 9.32 6 SER B N 1
ATOM 974 C CA . SER B 1 6 ? 1.273 10.621 18.084 1.00 10.43 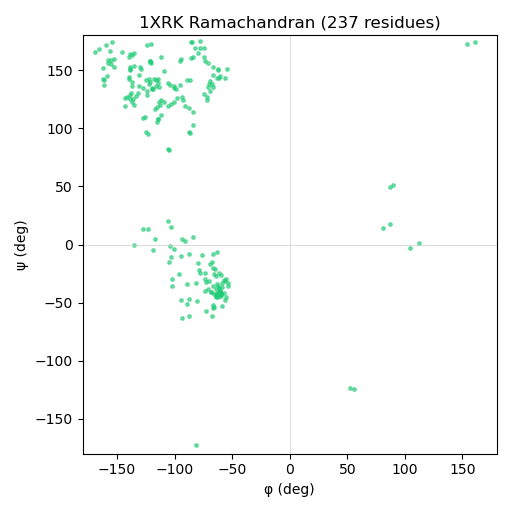6 SER B CA 1
ATOM 975 C C . SER B 1 6 ? 1.027 9.227 18.632 1.00 9.67 6 SER B C 1
ATOM 976 O O . SER B 1 6 ? 1.120 9.012 19.834 1.00 9.40 6 SER B O 1
ATOM 979 N N . ALA B 1 7 ? 0.716 8.302 17.736 1.00 9.00 7 ALA B N 1
ATOM 980 C CA . ALA B 1 7 ? 0.341 6.932 18.064 1.00 9.01 7 ALA B CA 1
ATOM 981 C C . ALA B 1 7 ? 0.973 5.942 17.116 1.00 8.83 7 ALA B C 1
ATOM 982 O O . ALA B 1 7 ? 1.230 6.247 15.934 1.00 9.10 7 ALA B O 1
ATOM 984 N N . VAL B 1 8 ? 1.198 4.757 17.646 1.00 7.49 8 VAL B N 1
ATOM 985 C CA . VAL B 1 8 ? 1.826 3.679 16.924 1.00 7.22 8 VAL B CA 1
ATOM 986 C C . VAL B 1 8 ? 0.935 2.435 17.034 1.00 7.62 8 VAL B C 1
ATOM 987 O O . VAL B 1 8 ? 0.824 1.850 18.115 1.00 7.90 8 VAL B O 1
ATOM 991 N N . PRO B 1 9 ? 0.284 2.038 15.934 1.00 7.43 9 PRO B N 1
ATOM 992 C CA . PRO B 1 9 ? -0.439 0.784 15.880 1.00 7.81 9 PRO B CA 1
ATOM 993 C C . PRO B 1 9 ? 0.476 -0.416 16.076 1.00 7.56 9 PRO B C 1
ATOM 994 O O . PRO B 1 9 ? 1.662 -0.361 15.729 1.00 8.69 9 PRO B O 1
ATOM 998 N N . VAL B 1 10 ? -0.070 -1.481 16.647 1.00 7.80 10 VAL B N 1
ATOM 999 C CA . VAL B 1 10 ? 0.631 -2.733 16.776 1.00 7.96 10 VAL B CA 1
ATOM 1000 C C . VAL B 1 10 ? -0.075 -3.781 15.929 1.00 8.39 10 VAL B C 1
ATOM 1001 O O . VAL B 1 10 ? -1.200 -4.205 16.222 1.00 10.41 10 VAL B O 1
ATOM 1005 N N . LEU B 1 11 ? 0.563 -4.159 14.830 1.00 8.00 11 LEU B N 1
ATOM 1006 C CA . LEU B 1 11 ? 0.145 -5.311 14.026 1.00 7.93 11 LEU B CA 1
ATOM 1007 C C . LEU B 1 11 ? 0.517 -6.592 14.760 1.00 8.30 11 LEU B C 1
ATOM 1008 O O . LEU B 1 11 ? 1.411 -6.594 15.600 1.00 8.54 11 LEU B O 1
ATOM 1013 N N . THR B 1 12 ? -0.146 -7.703 14.440 1.00 7.83 12 THR B N 1
ATOM 1014 C CA . THR B 1 12 ? 0.177 -8.965 15.084 1.00 8.88 12 THR B CA 1
ATOM 1015 C C . THR B 1 12 ? 0.597 -9.991 14.034 1.00 8.45 12 THR B C 1
ATOM 1016 O O . THR B 1 12 ? 0.249 -9.895 12.856 1.00 9.40 12 THR B O 1
ATOM 1020 N N . ALA B 1 13 ? 1.365 -10.985 14.465 1.00 9.33 13 ALA B N 1
ATOM 1021 C CA . ALA B 1 13 ? 1.835 -12.021 13.554 1.00 9.20 13 ALA B CA 1
ATOM 1022 C C . ALA B 1 13 ? 2.224 -13.273 14.297 1.00 10.11 13 ALA B C 1
ATOM 1023 O O . ALA B 1 13 ? 2.798 -13.207 15.368 1.00 9.85 13 ALA B O 1
ATOM 1025 N N . ARG B 1 14 ? 1.970 -14.421 13.679 1.00 10.86 14 ARG B N 1
ATOM 1026 C CA . ARG B 1 14 ? 2.539 -15.663 14.171 1.00 12.69 14 ARG B CA 1
ATOM 1027 C C . ARG B 1 14 ? 4.036 -15.734 13.877 1.00 13.22 14 ARG B C 1
ATOM 1028 O O . ARG B 1 14 ? 4.802 -16.309 14.647 1.00 14.29 14 ARG B O 1
ATOM 1036 N N . ASP B 1 15 ? 4.442 -15.129 12.764 1.00 13.53 15 ASP B N 1
ATOM 1037 C CA . ASP B 1 15 ? 5.831 -15.109 12.318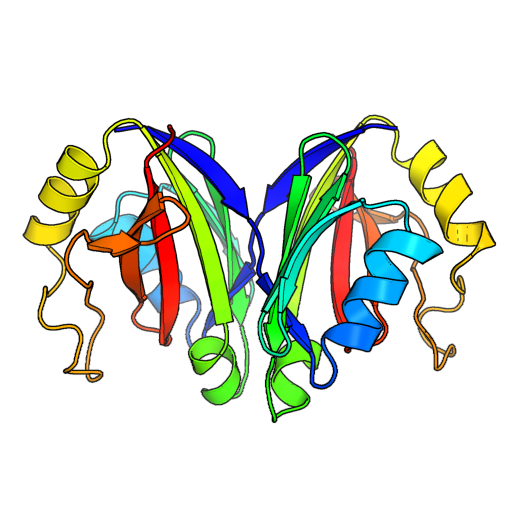 1.00 14.09 15 ASP B CA 1
ATOM 1038 C C . ASP B 1 15 ? 6.267 -13.638 12.158 1.00 13.97 15 ASP B C 1
ATOM 1039 O O . ASP B 1 15 ? 6.001 -13.000 11.144 1.00 13.73 15 ASP B O 1
ATOM 1044 N N . VAL B 1 16 ? 6.892 -13.101 13.199 1.00 13.84 16 VAL B N 1
ATOM 1045 C CA . VAL B 1 16 ? 7.287 -11.687 13.220 1.00 13.33 16 VAL B CA 1
ATOM 1046 C C . VAL B 1 16 ? 8.356 -11.406 12.163 1.00 13.32 16 VAL B C 1
ATOM 1047 O O . VAL B 1 16 ? 8.286 -10.401 11.477 1.00 12.52 16 VAL B O 1
ATOM 1051 N N . ALA B 1 17 ? 9.339 -12.291 12.027 1.00 13.50 17 ALA B N 1
ATOM 1052 C CA . ALA B 1 17 ? 10.378 -12.124 11.006 1.00 13.16 17 ALA B CA 1
ATOM 1053 C C . ALA B 1 17 ? 9.814 -11.988 9.593 1.00 13.22 17 ALA B C 1
ATOM 1054 O O . ALA B 1 17 ? 10.240 -11.098 8.845 1.00 12.99 17 ALA B O 1
ATOM 1056 N N . GLU B 1 18 ? 8.883 -12.872 9.220 1.00 13.00 18 GLU B N 1
ATOM 1057 C CA . GLU B 1 18 ? 8.203 -12.794 7.914 1.00 13.75 18 GLU B CA 1
ATOM 1058 C C . GLU B 1 18 ? 7.450 -11.462 7.781 1.00 11.99 18 GLU B C 1
ATOM 1059 O O . GLU B 1 18 ? 7.448 -10.837 6.721 1.00 12.93 18 GLU B O 1
ATOM 1065 N N . ALA B 1 19 ? 6.793 -11.027 8.849 1.00 11.53 19 ALA B N 1
ATOM 1066 C CA . ALA B 1 19 ? 6.085 -9.749 8.792 1.00 10.20 19 ALA B CA 1
ATOM 1067 C C . ALA B 1 19 ? 7.041 -8.589 8.552 1.00 10.27 19 ALA B C 1
ATOM 1068 O O . ALA B 1 19 ? 6.783 -7.714 7.723 1.00 9.73 19 ALA B O 1
ATOM 1070 N N . VAL B 1 20 ? 8.153 -8.570 9.271 1.00 10.42 20 VAL B N 1
ATOM 1071 C CA . VAL B 1 20 ? 9.146 -7.508 9.091 1.00 10.36 20 VAL B CA 1
ATOM 1072 C C . VAL B 1 20 ? 9.658 -7.522 7.647 1.00 10.73 20 VAL B C 1
ATOM 1073 O O . VAL B 1 20 ? 9.756 -6.489 7.031 1.00 11.18 20 VAL B O 1
ATOM 1077 N N . GLU B 1 21 ? 9.959 -8.705 7.123 1.00 10.89 21 GLU B N 1
ATOM 1078 C CA . GLU B 1 21 ? 10.490 -8.811 5.753 1.00 11.04 21 GLU B CA 1
ATOM 1079 C C . GLU B 1 21 ? 9.491 -8.243 4.752 1.00 10.87 21 GLU B C 1
ATOM 1080 O O . GLU B 1 21 ? 9.867 -7.581 3.787 1.00 10.96 21 GLU B O 1
ATOM 1083 N N . PHE B 1 22 ? 8.210 -8.498 4.961 1.00 9.83 22 PHE B N 1
ATOM 1084 C CA . PHE B 1 22 ? 7.181 -7.988 4.060 1.00 10.00 22 PHE B CA 1
ATOM 1085 C C . PHE B 1 22 ? 7.080 -6.471 4.112 1.00 10.06 22 PHE B C 1
ATOM 1086 O O . PHE B 1 22 ? 7.132 -5.772 3.101 1.00 9.48 22 PHE B O 1
ATOM 1094 N N . TRP B 1 23 ? 6.944 -5.929 5.316 1.00 9.45 23 TRP B N 1
ATOM 1095 C CA . TRP B 1 23 ? 6.763 -4.490 5.471 1.00 9.50 23 TRP B CA 1
ATOM 1096 C C . TRP B 1 23 ? 7.994 -3.720 4.981 1.00 9.88 23 TRP B C 1
ATOM 1097 O O . TRP B 1 23 ? 7.839 -2.591 4.510 1.00 9.89 23 TRP B O 1
ATOM 1108 N N . THR B 1 24 ? 9.189 -4.331 5.026 1.00 10.00 24 THR B N 1
ATOM 1109 C CA . THR B 1 24 ? 10.416 -3.633 4.612 1.00 11.39 24 THR B CA 1
ATOM 1110 C C . THR B 1 24 ? 10.730 -3.904 3.138 1.00 11.99 24 THR B C 1
ATOM 1111 O O . THR B 1 24 ? 10.705 -2.983 2.309 1.00 12.17 24 THR B O 1
ATOM 1115 N N . ASP B 1 25 ? 10.991 -5.161 2.816 1.00 13.61 25 ASP B N 1
ATOM 1116 C CA . ASP B 1 25 ? 11.363 -5.533 1.430 1.00 14.27 25 ASP B CA 1
ATOM 1117 C C . ASP B 1 25 ? 10.244 -5.353 0.417 1.00 15.01 25 ASP B C 1
ATOM 1118 O O . ASP B 1 25 ? 10.508 -4.988 -0.743 1.00 16.15 25 ASP B O 1
ATOM 1123 N N . ARG B 1 26 ? 9.009 -5.612 0.811 1.00 15.12 26 ARG B N 1
ATOM 1124 C CA . ARG B 1 26 ? 7.879 -5.457 -0.121 1.00 15.43 26 ARG B CA 1
ATOM 1125 C C . ARG B 1 26 ? 7.310 -4.033 -0.128 1.00 15.27 26 ARG B C 1
ATOM 1126 O O . ARG B 1 26 ? 7.064 -3.457 -1.198 1.00 16.94 26 ARG B O 1
ATOM 1134 N N . LEU B 1 27 ? 7.089 -3.459 1.051 1.00 12.73 27 LEU B N 1
ATOM 1135 C CA . LEU B 1 27 ? 6.409 -2.189 1.129 1.00 11.51 27 LEU B CA 1
ATOM 1136 C C . LEU B 1 27 ? 7.303 -0.978 1.406 1.00 10.23 27 LEU B C 1
ATOM 1137 O O . LEU B 1 27 ? 6.796 0.140 1.441 1.00 11.21 27 LEU B O 1
ATOM 1142 N N . GLY B 1 28 ? 8.609 -1.165 1.572 1.00 9.91 28 GLY B N 1
ATOM 1143 C CA . GLY B 1 28 ? 9.515 -0.023 1.620 1.00 10.37 28 GLY B CA 1
ATOM 1144 C C . GLY B 1 28 ? 9.615 0.709 2.947 1.00 10.69 28 GLY B C 1
ATOM 1145 O O . GLY B 1 28 ? 10.150 1.826 3.012 1.00 11.90 28 GLY B O 1
ATOM 1146 N N . PHE B 1 29 ? 9.118 0.092 4.014 1.00 10.17 29 PHE B N 1
ATOM 1147 C CA . PHE B 1 29 ? 9.390 0.591 5.344 1.00 10.31 29 PHE B CA 1
ATOM 1148 C C . PHE B 1 29 ? 10.842 0.239 5.697 1.00 11.16 29 PHE B C 1
ATOM 1149 O O . PHE B 1 29 ? 11.456 -0.637 5.091 1.00 11.66 29 PHE B O 1
ATOM 1157 N N . SER B 1 30 ? 11.372 0.941 6.692 1.00 11.74 30 SER B N 1
ATOM 1158 C CA . SER B 1 30 ? 12.724 0.707 7.206 1.00 12.56 30 SER B CA 1
ATOM 1159 C C . SER B 1 30 ? 12.642 0.070 8.591 1.00 12.32 30 SER B C 1
ATOM 1160 O O . SER B 1 30 ? 11.707 0.331 9.337 1.00 13.35 30 SER B O 1
ATOM 1163 N N . ARG B 1 31 ? 13.616 -0.756 8.944 1.00 12.79 31 ARG B N 1
ATOM 1164 C CA . ARG B 1 31 ? 13.658 -1.316 10.285 1.00 13.68 31 ARG B CA 1
ATOM 1165 C C . ARG B 1 31 ? 13.992 -0.242 11.327 1.00 14.23 31 ARG B C 1
ATOM 1166 O O . ARG B 1 31 ? 14.951 0.524 11.180 1.00 16.22 31 ARG B O 1
ATOM 1174 N N . VAL B 1 32 ? 13.221 -0.209 12.406 1.00 14.81 32 VAL B N 1
ATOM 1175 C CA . VAL B 1 32 ? 13.585 0.589 13.576 1.00 15.26 32 VAL B CA 1
ATOM 1176 C C . VAL B 1 32 ? 14.322 -0.296 14.580 1.00 15.67 32 VAL B C 1
ATOM 1177 O O . VAL B 1 32 ? 15.399 0.059 15.088 1.00 16.73 32 VAL B O 1
ATOM 1181 N N . PHE B 1 33 ? 13.753 -1.463 14.838 1.00 15.77 33 PHE B N 1
ATOM 1182 C CA . PHE B 1 33 ? 14.363 -2.464 15.710 1.00 15.45 33 PHE B CA 1
ATOM 1183 C C . PHE B 1 33 ? 13.687 -3.792 15.437 1.00 16.24 33 PHE B C 1
ATOM 1184 O O . PHE B 1 33 ? 12.529 -3.810 15.021 1.00 14.44 33 PHE B O 1
ATOM 1192 N N . VAL B 1 34 ? 14.406 -4.890 15.645 1.00 17.45 34 VAL B N 1
ATOM 1193 C CA . VAL B 1 34 ? 13.831 -6.211 15.460 1.00 18.16 34 VAL B CA 1
ATOM 1194 C C . VAL B 1 34 ? 14.263 -7.115 16.602 1.00 19.39 34 VAL B C 1
ATOM 1195 O O . VAL B 1 34 ? 15.456 -7.280 16.835 1.00 19.78 34 VAL B O 1
ATOM 1199 N N . GLU B 1 35 ? 13.285 -7.673 17.311 1.00 19.71 35 GLU B N 1
ATOM 1200 C CA . GLU B 1 35 ? 13.509 -8.716 18.307 1.00 20.84 35 GLU B CA 1
ATOM 1201 C C . GLU B 1 35 ? 12.715 -9.944 17.882 1.00 20.19 35 GLU B C 1
ATOM 1202 O O . GLU B 1 35 ? 11.930 -9.895 16.928 1.00 20.51 35 GLU B O 1
ATOM 1208 N N . ASP B 1 36 ? 12.915 -11.046 18.593 1.00 20.14 36 ASP B N 1
ATOM 1209 C CA . ASP B 1 36 ? 12.251 -12.284 18.251 1.00 19.62 36 ASP B CA 1
ATOM 1210 C C . ASP B 1 36 ? 10.736 -12.170 18.234 1.00 18.56 36 ASP B C 1
ATOM 1211 O O . ASP B 1 36 ? 10.091 -12.691 17.334 1.00 19.83 36 ASP B O 1
ATOM 1212 N N . ASP B 1 37 ? 10.176 -11.465 19.216 1.00 17.98 37 ASP B N 1
ATOM 1213 C CA . ASP B 1 37 ? 8.725 -11.444 19.451 1.00 17.06 37 ASP B CA 1
ATOM 1214 C C . ASP B 1 37 ? 8.089 -10.067 19.270 1.00 14.78 37 ASP B C 1
ATOM 1215 O O . ASP B 1 37 ? 6.902 -9.896 19.536 1.00 14.65 37 ASP B O 1
ATOM 1220 N N . PHE B 1 38 ? 8.889 -9.097 18.837 1.00 13.13 38 PHE B N 1
ATOM 1221 C CA . PHE B 1 38 ? 8.421 -7.714 18.713 1.00 12.27 38 PHE B CA 1
ATOM 1222 C C . PHE B 1 38 ? 9.351 -6.972 17.793 1.00 11.89 38 PHE B C 1
ATOM 1223 O O . PHE B 1 38 ? 10.555 -7.191 17.820 1.00 12.05 38 PHE B O 1
ATOM 1231 N N . ALA B 1 39 ? 8.809 -6.088 16.958 1.00 10.11 39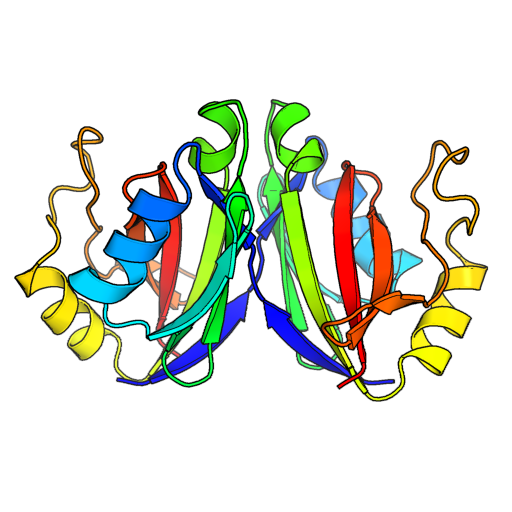 ALA B N 1
ATOM 1232 C CA . ALA B 1 39 ? 9.597 -5.353 15.979 1.00 10.51 39 ALA B CA 1
ATOM 1233 C C . ALA B 1 39 ? 8.913 -4.025 15.670 1.00 10.28 39 ALA B C 1
ATOM 1234 O O . ALA B 1 39 ? 7.710 -3.849 15.931 1.00 10.68 39 ALA B O 1
ATOM 1236 N N . GLY B 1 40 ? 9.697 -3.085 15.136 1.00 10.28 40 GLY B N 1
ATOM 1237 C CA . GLY B 1 40 ? 9.210 -1.790 14.672 1.00 9.88 40 GLY B CA 1
ATOM 1238 C C . GLY B 1 40 ? 9.716 -1.476 13.281 1.00 10.61 40 GLY B C 1
ATOM 1239 O O . GLY B 1 40 ? 10.888 -1.709 12.969 1.00 10.65 40 GLY B O 1
ATOM 1240 N N . VAL B 1 41 ? 8.828 -0.960 12.438 1.00 9.96 41 VAL B N 1
ATOM 1241 C CA . VAL B 1 41 ? 9.181 -0.510 11.084 1.00 10.07 41 VAL B CA 1
ATOM 1242 C C . VAL B 1 41 ? 8.634 0.901 10.891 1.00 9.92 41 VAL B C 1
ATOM 1243 O O . VAL B 1 41 ? 7.645 1.268 11.510 1.00 10.39 41 VAL B O 1
ATOM 1247 N N . VAL B 1 42 ? 9.273 1.690 10.033 1.00 9.74 42 VAL B N 1
ATOM 1248 C CA . VAL B 1 42 ? 8.888 3.083 9.847 1.00 9.56 42 VAL B CA 1
ATOM 1249 C C . VAL B 1 42 ? 8.933 3.505 8.375 1.00 9.52 42 VAL B C 1
ATOM 1250 O O . VAL B 1 42 ? 9.796 3.072 7.595 1.00 10.03 42 VAL B O 1
ATOM 1254 N N . ARG B 1 43 ? 7.971 4.326 7.990 1.00 9.28 43 ARG B N 1
ATOM 1255 C CA . ARG B 1 43 ? 8.038 5.010 6.694 1.00 9.81 43 ARG B CA 1
ATOM 1256 C C . ARG B 1 43 ? 7.501 6.404 6.892 1.00 10.38 43 ARG B C 1
ATOM 1257 O O . ARG B 1 43 ? 6.388 6.581 7.384 1.00 11.38 43 ARG B O 1
ATOM 1265 N N . ASP B 1 44 ? 8.291 7.393 6.484 1.00 11.31 44 ASP B N 1
ATOM 1266 C CA . ASP B 1 44 ? 7.974 8.784 6.725 1.00 11.12 44 ASP B CA 1
ATOM 1267 C C . ASP B 1 44 ? 7.688 9.007 8.191 1.00 11.22 44 ASP B C 1
ATOM 1268 O O . ASP B 1 44 ? 8.540 8.670 9.021 1.00 11.78 44 ASP B O 1
ATOM 1273 N N . ASP B 1 45 ? 6.521 9.545 8.532 1.00 11.93 45 ASP B N 1
ATOM 1274 C CA . ASP B 1 45 ? 6.214 9.872 9.912 1.00 12.40 45 ASP B CA 1
ATOM 1275 C C . ASP B 1 45 ? 5.481 8.766 10.645 1.00 11.99 45 ASP B C 1
ATOM 1276 O O . ASP B 1 45 ? 5.118 8.943 11.810 1.00 12.82 45 ASP B O 1
ATOM 1281 N N . VAL B 1 46 ? 5.292 7.621 9.984 1.00 10.11 46 VAL B N 1
ATOM 1282 C CA . VAL B 1 46 ? 4.511 6.532 10.563 1.00 9.91 46 VAL B CA 1
ATOM 1283 C C . VAL B 1 46 ? 5.380 5.333 10.960 1.00 9.56 46 VAL B C 1
ATOM 1284 O O . VAL B 1 46 ? 6.059 4.749 10.137 1.00 9.53 46 VAL B O 1
ATOM 1288 N N . THR B 1 47 ? 5.306 4.965 12.241 1.00 9.74 47 THR B N 1
ATOM 1289 C CA . THR B 1 47 ? 5.890 3.743 12.756 1.00 9.41 47 THR B CA 1
ATOM 1290 C C . THR B 1 47 ? 4.759 2.772 13.015 1.00 8.75 47 THR B C 1
ATOM 1291 O O . THR B 1 47 ? 3.675 3.156 13.484 1.00 9.16 47 THR B O 1
ATOM 1295 N N . LEU B 1 48 ? 5.011 1.515 12.658 1.00 8.19 48 LEU B N 1
ATOM 1296 C CA . LEU B 1 48 ? 4.149 0.396 13.019 1.00 7.78 48 LEU B CA 1
ATOM 1297 C C . LEU B 1 48 ? 4.959 -0.583 13.833 1.00 8.31 48 LEU B C 1
ATOM 1298 O O . LEU B 1 48 ? 6.097 -0.898 13.481 1.00 8.81 48 LEU B O 1
ATOM 1303 N N . PHE B 1 49 ? 4.400 -1.053 14.937 1.00 8.12 49 PHE B N 1
ATOM 1304 C CA . PHE B 1 49 ? 5.003 -2.161 15.658 1.00 8.69 49 PHE B CA 1
ATOM 1305 C C . PHE B 1 49 ? 4.370 -3.474 15.198 1.00 8.98 49 PHE B C 1
ATOM 1306 O O . PHE B 1 49 ? 3.278 -3.496 14.644 1.00 8.48 49 PHE B O 1
ATOM 1314 N N . ILE B 1 50 ? 5.077 -4.569 15.434 1.00 9.23 50 ILE B N 1
ATOM 1315 C CA . ILE B 1 50 ? 4.598 -5.912 15.088 1.00 10.12 50 ILE B CA 1
ATOM 1316 C C . ILE B 1 50 ? 4.898 -6.811 16.266 1.00 10.59 50 ILE B C 1
ATOM 1317 O O . ILE B 1 50 ? 6.044 -6.880 16.698 1.00 11.27 50 ILE B O 1
ATOM 1322 N N . SER B 1 51 ? 3.868 -7.485 16.766 1.00 10.24 51 SER B N 1
ATOM 1323 C CA . SER B 1 51 ? 3.981 -8.313 17.972 1.00 10.95 51 SER B CA 1
ATOM 1324 C C . SER B 1 51 ? 3.588 -9.756 17.736 1.00 10.87 51 SER B C 1
ATOM 1325 O O . SER B 1 51 ? 2.604 -10.034 17.066 1.00 10.30 51 SER B O 1
ATOM 1328 N N . ALA B 1 52 ? 4.364 -10.679 18.307 1.00 11.74 52 ALA B N 1
ATOM 1329 C CA . ALA B 1 52 ? 4.095 -12.089 18.167 1.00 11.35 52 ALA B CA 1
ATOM 1330 C C . ALA B 1 52 ? 2.838 -12.492 18.936 1.00 11.90 52 ALA B C 1
ATOM 1331 O O . ALA B 1 52 ? 2.587 -12.021 20.054 1.00 12.78 52 ALA B O 1
ATOM 1333 N N . VAL B 1 53 ? 2.042 -13.343 18.296 1.00 12.24 53 VAL B N 1
ATOM 1334 C CA . VAL B 1 53 ? 0.869 -13.945 18.904 1.00 12.56 53 VAL B CA 1
ATOM 1335 C C . VAL B 1 53 ? 0.827 -15.415 18.517 1.00 13.38 53 VAL B C 1
ATOM 1336 O O . VAL B 1 53 ? 1.494 -15.845 17.582 1.00 13.54 53 VAL B O 1
ATOM 1340 N N . GLN B 1 54 ? 0.028 -16.180 19.261 1.00 15.14 54 GLN B N 1
ATOM 1341 C CA . GLN B 1 54 ? -0.073 -17.615 19.085 1.00 16.00 54 GLN B CA 1
ATOM 1342 C C . GLN B 1 54 ? -1.135 -18.045 18.077 1.00 16.17 54 GLN B C 1
ATOM 1343 O O . GLN B 1 54 ? -0.982 -19.062 17.392 1.00 17.11 54 GLN B O 1
ATOM 1349 N N . ASP B 1 55 ? -2.223 -17.286 18.022 1.00 15.55 55 ASP B N 1
ATOM 1350 C CA . ASP B 1 55 ? -3.397 -17.699 17.262 1.00 15.68 55 ASP B CA 1
ATOM 1351 C C . ASP B 1 55 ? -3.653 -16.806 16.072 1.00 15.07 55 ASP B C 1
ATOM 1352 O O . ASP B 1 55 ? -3.604 -15.581 16.186 1.00 14.67 55 ASP B O 1
ATOM 1357 N N . GLN B 1 56 ? -3.948 -17.450 14.950 1.00 14.57 56 GLN B N 1
ATOM 1358 C CA . GLN B 1 56 ? -4.274 -16.768 13.698 1.00 14.39 56 GLN B CA 1
ATOM 1359 C C . GLN B 1 56 ? -5.495 -15.859 13.823 1.00 14.16 56 GLN B C 1
ATOM 1360 O O . GLN B 1 56 ? -5.612 -14.861 13.091 1.00 13.43 56 GLN B O 1
ATOM 1366 N N . VAL B 1 57 ? -6.389 -16.160 14.757 1.00 13.88 57 VAL B N 1
ATOM 1367 C CA . VAL B 1 57 ? -7.557 -15.325 14.973 1.00 13.44 57 VAL B CA 1
ATOM 1368 C C . VAL B 1 57 ? -7.172 -13.878 15.264 1.00 13.03 57 VAL B C 1
ATOM 1369 O O . VAL B 1 57 ? -7.897 -12.954 14.927 1.00 11.65 57 VAL B O 1
ATOM 1373 N N . VAL B 1 58 ? -6.023 -13.671 15.898 1.00 11.83 58 VAL B N 1
ATOM 1374 C CA . VAL B 1 58 ? -5.691 -12.324 16.330 1.00 11.49 58 VAL B CA 1
ATOM 1375 C C . VAL B 1 58 ? -5.317 -11.433 15.111 1.00 10.86 58 VAL B C 1
ATOM 1376 O O . VAL B 1 58 ? -5.961 -10.402 14.916 1.00 10.36 58 VAL B O 1
ATOM 1380 N N . PRO B 1 59 ? -4.311 -11.825 14.300 1.00 10.57 59 PRO B N 1
ATOM 1381 C CA . PRO B 1 59 ? -4.068 -10.986 13.115 1.00 10.24 59 PRO B CA 1
ATOM 1382 C C . PRO B 1 59 ? -5.275 -10.859 12.196 1.00 10.12 59 PRO B C 1
ATOM 1383 O O . PRO B 1 59 ? -5.527 -9.773 11.655 1.00 9.25 59 PRO B O 1
ATOM 1387 N N . ASP B 1 60 ? -6.049 -11.935 12.052 1.00 9.76 60 ASP B N 1
ATOM 1388 C CA . ASP B 1 60 ? -7.276 -11.890 11.235 1.00 10.17 60 ASP B CA 1
ATOM 1389 C C . ASP B 1 60 ? -8.324 -10.912 11.792 1.00 9.96 60 ASP B C 1
ATOM 1390 O O . ASP B 1 60 ? -9.363 -10.678 11.156 1.00 11.04 60 ASP B O 1
ATOM 1395 N N . ASN B 1 61 ? -8.082 -10.347 12.970 1.00 9.86 61 ASN B N 1
ATOM 1396 C CA . ASN B 1 61 ? -8.978 -9.352 13.559 1.00 9.98 61 ASN B CA 1
ATOM 1397 C C . ASN B 1 61 ? -8.243 -8.069 13.959 1.00 10.16 61 ASN B C 1
ATOM 1398 O O . ASN B 1 61 ? -8.777 -7.229 14.685 1.00 11.10 61 ASN B O 1
ATOM 1403 N N . THR B 1 62 ? -7.012 -7.925 13.489 1.00 8.69 62 THR B N 1
ATOM 1404 C CA . THR B 1 62 ? -6.194 -6.743 13.783 1.00 8.60 62 THR B CA 1
ATOM 1405 C C . THR B 1 62 ? -6.224 -5.802 12.592 1.00 8.72 62 THR B C 1
ATOM 1406 O O . THR B 1 62 ? -6.065 -6.230 11.440 1.00 8.66 62 THR B O 1
ATOM 1410 N N . GLN B 1 63 ? -6.380 -4.519 12.889 1.00 8.78 63 GLN B N 1
ATOM 1411 C CA . GLN B 1 63 ? -6.433 -3.491 11.864 1.00 9.75 63 GLN B CA 1
ATOM 1412 C C . GLN B 1 63 ? -5.649 -2.272 12.296 1.00 9.43 63 GLN B C 1
ATOM 1413 O O . GLN B 1 63 ? -5.353 -2.082 13.471 1.00 9.08 63 GLN B O 1
ATOM 1419 N N . ALA B 1 64 ? -5.354 -1.427 11.336 1.00 8.69 64 ALA B N 1
ATOM 1420 C CA . ALA B 1 64 ? -4.759 -0.114 11.577 1.00 8.22 64 ALA B CA 1
ATOM 1421 C C . ALA B 1 64 ? -5.163 0.794 10.445 1.00 7.84 64 ALA B C 1
ATOM 1422 O O . ALA B 1 64 ? -5.422 0.328 9.354 1.00 7.39 64 ALA B O 1
ATOM 1424 N N . TRP B 1 65 ? -5.223 2.095 10.698 1.00 7.93 65 TRP B N 1
ATOM 1425 C CA . TRP B 1 65 ? -5.442 3.098 9.656 1.00 8.70 65 TRP B CA 1
ATOM 1426 C C . TRP B 1 65 ? -4.229 4.014 9.584 1.00 8.47 65 TRP B C 1
ATOM 1427 O O . TRP B 1 65 ? -3.626 4.363 10.612 1.00 9.03 65 TRP B O 1
ATOM 1438 N N . VAL B 1 66 ? -3.893 4.400 8.356 1.00 8.27 66 VAL B N 1
ATOM 1439 C CA . VAL B 1 66 ? -2.741 5.266 8.074 1.00 8.35 66 VAL B CA 1
ATOM 1440 C C . VAL B 1 66 ? -3.162 6.366 7.121 1.00 9.17 66 VAL B C 1
ATOM 1441 O O . VAL B 1 66 ? -3.769 6.073 6.093 1.00 9.35 66 VAL B O 1
ATOM 1445 N N . TRP B 1 67 ? -2.884 7.614 7.471 1.00 9.50 67 TRP B N 1
ATOM 1446 C CA . TRP B 1 67 ? -3.179 8.759 6.607 1.00 10.62 67 TRP B CA 1
ATOM 1447 C C . TRP B 1 67 ? -2.019 8.987 5.646 1.00 9.83 67 TRP B C 1
ATOM 1448 O O . TRP B 1 67 ? -0.843 8.857 6.026 1.00 8.87 67 TRP B O 1
ATOM 1459 N N . VAL B 1 68 ? -2.364 9.350 4.414 1.00 10.16 68 VAL B N 1
ATOM 1460 C CA . VAL B 1 68 ? -1.399 9.468 3.335 1.00 10.85 68 VAL B CA 1
ATOM 1461 C C . VAL B 1 68 ? -1.636 10.721 2.515 1.00 11.04 68 VAL B C 1
ATOM 1462 O O . VAL B 1 68 ? -2.774 11.038 2.197 1.00 11.46 68 VAL B O 1
ATOM 1466 N N . ARG B 1 69 ? -0.554 11.423 2.179 1.00 11.03 69 ARG B N 1
ATOM 1467 C CA . ARG B 1 69 ? -0.589 12.383 1.065 1.00 11.67 69 ARG B CA 1
ATOM 1468 C C . ARG B 1 69 ? -0.019 11.702 -0.160 1.00 11.22 69 ARG B C 1
ATOM 1469 O O . ARG B 1 69 ? 1.089 11.182 -0.108 1.00 13.47 69 ARG B O 1
ATOM 1477 N N . GLY B 1 70 ? -0.765 11.708 -1.257 1.00 10.95 70 GLY B N 1
ATOM 1478 C CA . GLY B 1 70 ? -0.358 11.041 -2.481 1.00 11.14 70 GLY B CA 1
ATOM 1479 C C . GLY B 1 70 ? -0.758 9.565 -2.528 1.00 11.15 70 GLY B C 1
ATOM 1480 O O . GLY B 1 70 ? 0.046 8.686 -2.884 1.00 11.27 70 GLY B O 1
ATOM 1481 N N . LEU B 1 71 ? -2.030 9.295 -2.226 1.00 10.59 71 LEU B N 1
ATOM 1482 C CA . LEU B 1 71 ? -2.554 7.938 -2.156 1.00 10.36 71 LEU B CA 1
ATOM 1483 C C . LEU B 1 71 ? -2.426 7.190 -3.491 1.00 10.91 71 LEU B C 1
ATOM 1484 O O . LEU B 1 71 ? -2.078 6.010 -3.523 1.00 10.96 71 LEU B O 1
ATOM 1489 N N . ASP B 1 72 ? -2.679 7.877 -4.602 1.00 10.83 72 ASP B N 1
ATOM 1490 C CA . ASP B 1 72 ? -2.584 7.205 -5.913 1.00 11.40 72 ASP B CA 1
ATOM 1491 C C . ASP B 1 72 ? -1.170 6.750 -6.194 1.00 11.69 72 ASP B C 1
ATOM 1492 O O . ASP B 1 72 ? -0.953 5.677 -6.737 1.00 11.51 72 ASP B O 1
ATOM 1497 N N . GLU B 1 73 ? -0.210 7.568 -5.801 1.00 11.85 73 GLU B N 1
ATOM 1498 C CA . GLU B 1 73 ? 1.179 7.228 -6.021 1.00 13.04 73 GLU B CA 1
ATOM 1499 C C . GLU B 1 73 ? 1.592 6.038 -5.156 1.00 12.67 73 GLU B C 1
ATOM 1500 O O . GLU B 1 73 ? 2.302 5.149 -5.614 1.00 13.52 73 GLU B O 1
ATOM 1506 N N . LEU B 1 74 ? 1.131 6.020 -3.906 1.00 11.39 74 LEU B N 1
ATOM 1507 C CA . LEU B 1 74 ? 1.448 4.930 -3.010 1.00 10.56 74 LEU B CA 1
ATOM 1508 C C . LEU B 1 74 ? 0.861 3.636 -3.530 1.00 10.38 74 LEU B C 1
ATOM 1509 O O . LEU B 1 74 ? 1.533 2.602 -3.567 1.00 10.87 74 LEU B O 1
ATOM 1514 N N . TYR B 1 75 ? -0.393 3.701 -3.959 1.00 9.98 75 TYR B N 1
ATOM 1515 C CA . TYR B 1 75 ? -1.057 2.544 -4.529 1.00 11.16 75 TYR B CA 1
ATOM 1516 C C . TYR B 1 75 ? -0.309 2.047 -5.776 1.00 10.89 75 TYR B C 1
ATOM 1517 O O . TYR B 1 75 ? -0.143 0.846 -5.952 1.00 10.30 75 TYR B O 1
ATOM 1526 N N . ALA B 1 76 ? 0.129 2.982 -6.619 1.00 11.16 76 ALA B N 1
ATOM 1527 C CA . ALA B 1 76 ? 0.877 2.628 -7.827 1.00 11.90 76 ALA B CA 1
ATOM 1528 C C . ALA B 1 76 ? 2.168 1.907 -7.476 1.00 12.22 76 ALA B C 1
ATOM 1529 O O . ALA B 1 76 ? 2.525 0.907 -8.092 1.00 12.28 76 ALA B O 1
ATOM 1531 N N . GLU B 1 77 ? 2.869 2.419 -6.473 1.00 11.45 77 GLU B N 1
ATOM 1532 C CA . GLU B 1 77 ? 4.087 1.778 -6.012 1.00 11.77 77 GLU B CA 1
ATOM 1533 C C . GLU B 1 77 ? 3.831 0.347 -5.555 1.00 11.33 77 GLU B C 1
ATOM 1534 O O . GLU B 1 77 ? 4.501 -0.587 -5.973 1.00 11.37 77 GLU B O 1
ATOM 1540 N N . TRP B 1 78 ? 2.866 0.176 -4.667 1.00 10.64 78 TRP B N 1
ATOM 1541 C CA . TRP B 1 78 ? 2.650 -1.123 -4.067 1.00 11.27 78 TRP B CA 1
ATOM 1542 C C . TRP B 1 78 ? 1.999 -2.126 -5.012 1.00 11.89 78 TRP B C 1
ATOM 1543 O O . TRP B 1 78 ? 2.209 -3.323 -4.859 1.00 12.01 78 TRP B O 1
ATOM 1554 N N . SER B 1 79 ? 1.281 -1.624 -6.014 1.00 12.66 79 SER B N 1
ATOM 1555 C CA . SER B 1 79 ? 0.698 -2.489 -7.055 1.00 14.41 79 SER B CA 1
ATOM 1556 C C . SER B 1 79 ? 1.745 -3.179 -7.898 1.00 14.36 79 SER B C 1
ATOM 1557 O O . SER B 1 79 ? 1.443 -4.152 -8.571 1.00 15.60 79 SER B O 1
ATOM 1560 N N . GLU B 1 80 ? 2.951 -2.629 -7.914 1.00 14.67 80 GLU B N 1
ATOM 1561 C CA . GLU B 1 80 ? 4.072 -3.271 -8.598 1.00 14.20 80 GLU B CA 1
ATOM 1562 C C . GLU B 1 80 ? 4.470 -4.594 -7.955 1.00 14.89 80 GLU B C 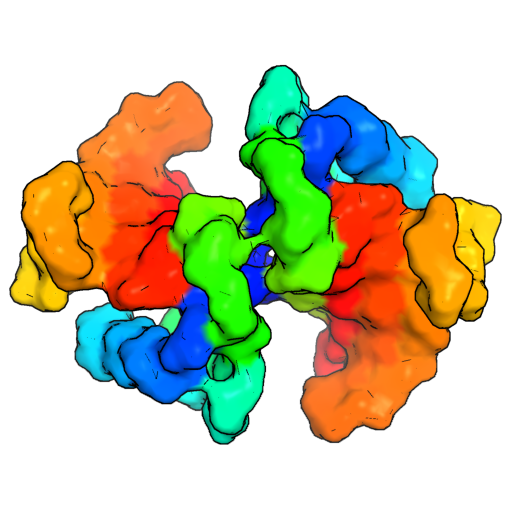1
ATOM 1563 O O . GLU B 1 80 ? 5.055 -5.441 -8.608 1.00 16.11 80 GLU B O 1
ATOM 1569 N N . VAL B 1 81 ? 4.179 -4.765 -6.673 1.00 14.02 81 VAL B N 1
ATOM 1570 C CA . VAL B 1 81 ? 4.689 -5.904 -5.905 1.00 13.54 81 VAL B CA 1
ATOM 1571 C C . VAL B 1 81 ? 3.661 -6.613 -5.005 1.00 13.25 81 VAL B C 1
ATOM 1572 O O . VAL B 1 81 ? 4.015 -7.563 -4.321 1.00 13.96 81 VAL B O 1
ATOM 1576 N N . VAL B 1 82 ? 2.418 -6.138 -4.991 1.00 12.05 82 VAL B N 1
ATOM 1577 C CA . VAL B 1 82 ? 1.348 -6.730 -4.169 1.00 12.00 82 VAL B CA 1
ATOM 1578 C C . VAL B 1 82 ? 0.154 -7.030 -5.052 1.00 11.56 82 VAL B C 1
ATOM 1579 O O . VAL B 1 82 ? -0.268 -6.177 -5.820 1.00 11.17 82 VAL B O 1
ATOM 1583 N N . SER B 1 83 ? -0.414 -8.222 -4.878 1.00 11.12 83 SER B N 1
ATOM 1584 C CA . SER B 1 83 ? -1.611 -8.627 -5.596 1.00 12.13 83 SER B CA 1
ATOM 1585 C C . SER B 1 83 ? -2.761 -7.664 -5.397 1.00 12.91 83 SER B C 1
ATOM 1586 O O . SER B 1 83 ? -2.956 -7.132 -4.292 1.00 12.32 83 SER B O 1
ATOM 1589 N N . THR B 1 84 ? -3.546 -7.443 -6.446 1.00 14.31 84 THR B N 1
ATOM 1590 C CA . THR B 1 84 ? -4.746 -6.633 -6.343 1.00 16.09 84 THR B CA 1
ATOM 1591 C C . THR B 1 84 ? -6.013 -7.505 -6.372 1.00 16.27 84 THR B C 1
ATOM 1592 O O . THR B 1 84 ? -7.101 -6.996 -6.644 1.00 18.16 84 THR B O 1
ATOM 1596 N N . ASN B 1 85 ? -5.864 -8.792 -6.060 1.00 15.47 85 ASN B N 1
ATOM 1597 C CA . ASN B 1 85 ? -6.982 -9.724 -5.951 1.00 16.00 85 ASN B CA 1
ATOM 1598 C C . ASN B 1 85 ? -7.217 -9.961 -4.475 1.00 15.05 85 ASN B C 1
ATOM 1599 O O . ASN B 1 85 ? -6.766 -10.951 -3.901 1.00 14.35 85 ASN B O 1
ATOM 1604 N N . PHE B 1 86 ? -7.927 -9.033 -3.857 1.00 14.88 86 PHE B N 1
ATOM 1605 C CA . PHE B 1 86 ? -8.093 -9.048 -2.404 1.00 14.88 86 PHE B CA 1
ATOM 1606 C C . PHE B 1 86 ? -8.824 -10.284 -1.893 1.00 15.42 86 PHE B C 1
ATOM 1607 O O . PHE B 1 86 ? -8.518 -10.794 -0.817 1.00 15.10 86 PHE B O 1
ATOM 1615 N N . ARG B 1 87 ? -9.796 -10.765 -2.664 1.00 15.56 87 ARG B N 1
ATOM 1616 C CA . ARG B 1 87 ? -10.633 -11.859 -2.207 1.00 16.09 87 ARG B CA 1
ATOM 1617 C C . ARG B 1 87 ? -9.914 -13.221 -2.095 1.00 15.42 87 ARG B C 1
ATOM 1618 O O . ARG B 1 87 ? -10.377 -14.110 -1.388 1.00 17.08 87 ARG B O 1
ATOM 1621 N N . ASP B 1 88 ? -8.753 -13.354 -2.727 1.00 14.92 88 ASP B N 1
ATOM 1622 C CA . ASP B 1 88 ? -7.899 -14.518 -2.541 1.00 14.23 88 ASP B CA 1
ATOM 1623 C C . ASP B 1 88 ? -7.040 -14.313 -1.294 1.00 13.53 88 ASP B C 1
ATOM 1624 O O . ASP B 1 88 ? -6.051 -13.598 -1.327 1.00 13.93 88 ASP B O 1
ATOM 1629 N N . ALA B 1 89 ? -7.427 -14.968 -0.207 1.00 12.40 89 ALA B N 1
ATOM 1630 C CA . ALA B 1 89 ? -6.785 -14.790 1.094 1.00 12.18 89 ALA B CA 1
ATOM 1631 C C . ALA B 1 89 ? -5.531 -15.639 1.280 1.00 12.07 89 ALA B C 1
ATOM 1632 O O . ALA B 1 89 ? -4.961 -15.657 2.358 1.00 12.33 89 ALA B O 1
ATOM 1634 N N . SER B 1 90 ? -5.085 -16.334 0.231 1.00 11.65 90 SER B N 1
ATOM 1635 C CA . SER B 1 90 ? -3.910 -17.217 0.329 1.00 11.72 90 SER B CA 1
ATOM 1636 C C . SER B 1 90 ? -2.583 -16.487 0.350 1.00 11.97 90 SER B C 1
ATOM 1637 O O . SER B 1 90 ? -1.533 -17.108 0.586 1.00 13.03 90 SER B O 1
ATOM 1640 N N . GLY B 1 91 ? -2.624 -15.175 0.095 1.00 12.61 91 GLY B N 1
ATOM 1641 C CA . GLY B 1 91 ? -1.441 -14.346 0.174 1.00 11.77 91 GLY B CA 1
ATOM 1642 C C . GLY B 1 91 ? -1.843 -12.918 0.462 1.00 11.32 91 GLY B C 1
ATOM 1643 O O . GLY B 1 91 ? -3.028 -12.599 0.464 1.00 11.63 91 GLY B O 1
ATOM 1644 N N . PRO B 1 92 ? -0.851 -12.044 0.681 1.00 10.43 92 PRO B N 1
ATOM 1645 C CA . PRO B 1 92 ? -1.165 -10.636 0.881 1.00 10.67 92 PRO B CA 1
ATOM 1646 C C . PRO B 1 92 ? -1.735 -10.019 -0.382 1.00 10.49 92 PRO B C 1
ATOM 1647 O O . PRO B 1 92 ? -1.432 -10.485 -1.487 1.00 10.54 92 PRO B O 1
ATOM 1651 N N . ALA B 1 93 ? -2.552 -8.986 -0.222 1.00 10.17 93 ALA B N 1
ATOM 1652 C CA . ALA B 1 93 ? -3.206 -8.352 -1.343 1.00 10.38 93 ALA B CA 1
ATOM 1653 C C . ALA B 1 93 ? -3.784 -7.018 -0.910 1.00 11.18 93 ALA B C 1
ATOM 1654 O O . ALA B 1 93 ? -3.847 -6.705 0.292 1.00 10.73 93 ALA B O 1
ATOM 1656 N N . MET B 1 94 ? -4.199 -6.217 -1.869 1.00 11.60 94 MET B N 1
ATOM 1657 C CA . MET B 1 94 ? -4.868 -4.975 -1.547 1.00 13.00 94 MET B CA 1
ATOM 1658 C C . MET B 1 94 ? -6.089 -4.744 -2.392 1.00 11.85 94 MET B C 1
ATOM 1659 O O . MET B 1 94 ? -6.212 -5.271 -3.490 1.00 12.53 94 MET B O 1
ATOM 1664 N N . THR B 1 95 ? -7.022 -3.979 -1.846 1.00 12.00 95 THR B N 1
ATOM 1665 C CA . THR B 1 95 ? -8.205 -3.569 -2.579 1.00 11.92 95 THR B CA 1
ATOM 1666 C C . THR B 1 95 ? -7.818 -2.431 -3.507 1.00 12.79 95 THR B C 1
ATOM 1667 O O . THR B 1 95 ? -6.703 -1.928 -3.457 1.00 13.74 95 THR B O 1
ATOM 1671 N N . GLU B 1 96 ? -8.755 -1.988 -4.333 1.00 12.51 96 GLU B N 1
ATOM 1672 C CA . GLU B 1 96 ? -8.569 -0.757 -5.047 1.00 12.84 96 GLU B CA 1
ATOM 1673 C C . GLU B 1 96 ? -8.845 0.414 -4.110 1.00 12.34 96 G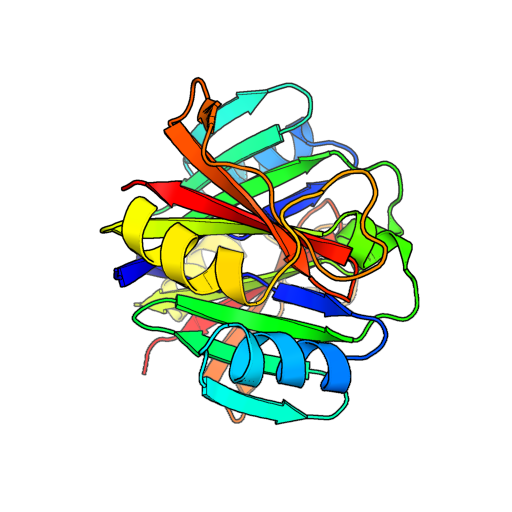LU B C 1
ATOM 1674 O O . GLU B 1 96 ? -9.357 0.243 -3.005 1.00 12.60 96 GLU B O 1
ATOM 1680 N N . ILE B 1 97 ? -8.494 1.601 -4.568 1.00 11.53 97 ILE B N 1
ATOM 1681 C CA . ILE B 1 97 ? -8.877 2.814 -3.885 1.00 11.43 97 ILE B CA 1
ATOM 1682 C C . ILE B 1 97 ? -10.370 3.041 -4.085 1.00 11.42 97 ILE B C 1
ATOM 1683 O O . ILE B 1 97 ? -10.862 3.116 -5.229 1.00 11.19 97 ILE B O 1
ATOM 1688 N N . VAL B 1 98 ? -11.071 3.168 -2.970 1.00 11.56 98 VAL B N 1
ATOM 1689 C CA . VAL B 1 98 ? -12.528 3.345 -2.945 1.00 12.52 98 VAL B CA 1
ATOM 1690 C C . VAL B 1 98 ? -12.912 4.633 -2.225 1.00 11.84 98 VAL B C 1
ATOM 1691 O O . VAL B 1 98 ? -12.307 4.989 -1.208 1.00 11.71 98 VAL B O 1
ATOM 1695 N N . GLU B 1 99 ? -13.935 5.323 -2.724 1.00 11.61 99 GLU B N 1
ATOM 1696 C CA . GLU B 1 99 ? -14.455 6.494 -2.045 1.00 12.38 99 GLU B CA 1
ATOM 1697 C C . GLU B 1 99 ? -15.514 6.104 -1.022 1.00 13.26 99 GLU B C 1
ATOM 1698 O O . GLU B 1 99 ? -16.694 5.908 -1.343 1.00 13.49 99 GLU B O 1
ATOM 1704 N N . GLN B 1 100 ? -15.062 5.991 0.228 1.00 14.19 100 GLN B N 1
ATOM 1705 C CA . GLN B 1 100 ? -15.938 5.713 1.362 1.00 15.86 100 GLN B CA 1
ATOM 1706 C C . GLN B 1 100 ? -16.543 7.012 1.910 1.00 15.97 100 GLN B C 1
ATOM 1707 O O . GLN B 1 100 ? -16.030 8.094 1.650 1.00 17.20 100 GLN B O 1
ATOM 1713 N N . PRO B 1 101 ? -17.654 6.909 2.673 1.00 16.98 101 PRO B N 1
ATOM 1714 C CA . PRO B 1 101 ? -18.273 8.119 3.232 1.00 17.69 101 PRO B CA 1
ATOM 1715 C C . PRO B 1 101 ? -17.326 9.016 4.036 1.00 18.39 101 PRO B C 1
ATOM 1716 O O . PRO B 1 101 ? -17.461 10.246 4.019 1.00 19.61 101 PRO B O 1
ATOM 1720 N N . TRP B 1 102 ? -16.360 8.408 4.709 1.00 18.48 102 TRP B N 1
ATOM 1721 C CA . TRP B 1 102 ? -15.405 9.141 5.551 1.00 19.07 102 TRP B CA 1
ATOM 1722 C C . TRP B 1 102 ? -14.104 9.495 4.830 1.00 18.92 102 TRP B C 1
ATOM 1723 O O . TRP B 1 102 ? -13.270 10.212 5.377 1.00 20.72 102 TRP B O 1
ATOM 1734 N N . GLY B 1 103 ? -13.884 8.950 3.633 1.00 18.13 103 GLY B N 1
ATOM 1735 C CA . GLY B 1 103 ? -12.670 9.266 2.900 1.00 16.59 103 GLY B CA 1
ATOM 1736 C C . GLY B 1 103 ? -12.322 8.277 1.813 1.00 14.89 103 GLY B C 1
ATOM 1737 O O . GLY B 1 103 ? -12.960 7.241 1.687 1.00 15.22 103 GLY B O 1
ATOM 1738 N N . ARG B 1 104 ? -11.286 8.619 1.056 1.00 14.53 104 ARG B N 1
ATOM 1739 C CA . ARG B 1 104 ? -10.800 7.808 -0.048 1.00 13.95 104 ARG B CA 1
ATOM 1740 C C . ARG B 1 104 ? -9.695 6.920 0.503 1.00 12.12 104 ARG B C 1
ATOM 1741 O O . ARG B 1 104 ? -8.751 7.424 1.108 1.00 11.49 104 ARG B O 1
ATOM 1749 N N . GLU B 1 105 ? -9.808 5.611 0.290 1.00 11.68 105 GLU B N 1
ATOM 1750 C CA . GLU B 1 105 ? -8.865 4.687 0.889 1.00 11.68 105 GLU B CA 1
ATOM 1751 C C . GLU B 1 105 ? -8.761 3.348 0.181 1.00 10.79 105 GLU B C 1
ATOM 1752 O O . GLU B 1 105 ? -9.686 2.930 -0.519 1.00 11.11 105 GLU B O 1
ATOM 1758 N N . PHE B 1 106 ? -7.625 2.697 0.369 1.00 9.48 106 PHE B N 1
ATOM 1759 C CA . PHE B 1 106 ? -7.465 1.295 -0.001 1.00 9.38 106 PHE B CA 1
ATOM 1760 C C . PHE B 1 106 ? -7.083 0.514 1.235 1.00 9.12 106 PHE B C 1
ATOM 1761 O O . PHE B 1 106 ? -6.619 1.069 2.219 1.00 9.27 106 PHE B O 1
ATOM 1769 N N . ALA B 1 107 ? -7.337 -0.780 1.210 1.00 9.62 107 ALA B N 1
ATOM 1770 C CA . ALA B 1 107 ? -6.943 -1.656 2.312 1.00 9.70 107 ALA B CA 1
ATOM 1771 C C . ALA B 1 107 ? -5.919 -2.668 1.830 1.00 9.75 107 ALA B C 1
ATOM 1772 O O . ALA B 1 107 ? -6.010 -3.186 0.707 1.00 10.51 107 ALA B O 1
ATOM 1774 N N . LEU B 1 108 ? -4.938 -2.960 2.668 1.00 8.51 108 LEU B N 1
ATOM 1775 C CA . LEU B 1 108 ? -3.915 -3.928 2.341 1.00 9.45 108 LEU B CA 1
ATOM 1776 C C . LEU B 1 108 ? -3.935 -4.967 3.458 1.00 9.48 108 LEU B C 1
ATOM 1777 O O . LEU B 1 108 ? -3.886 -4.625 4.644 1.00 9.05 108 LEU B O 1
ATOM 1782 N N . ARG B 1 109 ? -4.017 -6.233 3.080 1.00 8.99 109 ARG B N 1
ATOM 1783 C CA . ARG B 1 109 ? -3.889 -7.343 4.021 1.00 8.76 109 ARG B CA 1
ATOM 1784 C C . ARG B 1 109 ? -2.492 -7.910 3.918 1.00 8.76 109 ARG B C 1
ATOM 1785 O O . ARG B 1 109 ? -2.068 -8.280 2.821 1.00 8.93 109 ARG B O 1
ATOM 1793 N N . ASP B 1 110 ? -1.739 -7.941 5.022 1.00 8.52 110 ASP B N 1
ATOM 1794 C CA . ASP B 1 110 ? -0.366 -8.412 5.001 1.00 8.71 110 ASP B CA 1
ATOM 1795 C C . ASP B 1 110 ? -0.333 -9.942 5.135 1.00 8.55 110 ASP B C 1
ATOM 1796 O O . ASP B 1 110 ? -1.386 -10.579 5.302 1.00 9.27 110 ASP B O 1
ATOM 1801 N N . PRO B 1 111 ? 0.854 -10.556 5.023 1.00 8.61 111 PRO B N 1
ATOM 1802 C CA . PRO B 1 111 ? 0.905 -12.041 5.080 1.00 9.55 111 PRO B CA 1
ATOM 1803 C C . PRO B 1 111 ? 0.316 -12.650 6.352 1.00 10.65 111 PRO B C 1
ATOM 1804 O O . PRO B 1 111 ? -0.238 -13.741 6.308 1.00 11.13 111 PRO B O 1
ATOM 1808 N N . ALA B 1 112 ? 0.400 -11.923 7.459 1.00 10.23 112 ALA B N 1
ATOM 1809 C CA . ALA B 1 112 ? -0.064 -12.428 8.741 1.00 11.24 112 ALA B CA 1
ATOM 1810 C C . ALA B 1 112 ? -1.573 -12.331 8.847 1.00 11.44 112 ALA B C 1
ATOM 1811 O O . ALA B 1 112 ? -2.190 -13.056 9.638 1.00 13.22 112 ALA B O 1
ATOM 1813 N N . GLY B 1 113 ? -2.165 -11.443 8.054 1.00 10.08 113 GLY B N 1
ATOM 1814 C CA . GLY B 1 113 ? -3.602 -11.247 8.010 1.00 10.02 113 GLY B CA 1
ATOM 1815 C C . GLY B 1 113 ? -4.098 -9.917 8.541 1.00 9.74 113 GLY B C 1
ATOM 1816 O O . GLY B 1 113 ? -5.296 -9.668 8.537 1.00 10.12 113 GLY B O 1
ATOM 1817 N N . ASN B 1 114 ? -3.182 -9.052 8.969 1.00 9.04 114 ASN B N 1
ATOM 1818 C CA . ASN B 1 114 ? -3.574 -7.706 9.421 1.00 8.94 114 ASN B CA 1
ATOM 1819 C C . ASN B 1 114 ? -4.182 -6.932 8.261 1.00 8.93 114 ASN B C 1
ATOM 1820 O O . ASN B 1 114 ? -3.740 -7.065 7.128 1.00 10.27 114 ASN B O 1
ATOM 1825 N N . CYS B 1 115 ? -5.193 -6.118 8.532 1.00 10.77 115 CYS B N 1
ATOM 1826 C CA . CYS B 1 115 ? -5.794 -5.279 7.520 1.00 11.08 115 CYS B CA 1
ATOM 1827 C C . CYS B 1 115 ? -5.481 -3.833 7.822 1.00 10.35 115 CYS B C 1
ATOM 1828 O O . CYS B 1 115 ? -5.960 -3.303 8.840 1.00 10.59 115 CYS B O 1
ATOM 1831 N N . VAL B 1 116 ? -4.652 -3.208 6.982 1.00 8.76 116 VAL B N 1
ATOM 1832 C CA . VAL B 1 116 ? -4.189 -1.855 7.185 1.00 9.12 116 VAL B CA 1
ATOM 1833 C C . VAL B 1 116 ? -4.784 -0.979 6.101 1.00 8.42 116 VAL B C 1
ATOM 1834 O O . VAL B 1 116 ? -4.617 -1.232 4.908 1.00 7.90 116 VAL B O 1
ATOM 1838 N N . HIS B 1 117 ? -5.548 0.015 6.514 1.00 8.15 117 HIS B N 1
ATOM 1839 C CA . HIS B 1 117 ? -6.236 0.919 5.586 1.00 8.35 117 HIS B CA 1
ATOM 1840 C C . HIS B 1 117 ? -5.383 2.158 5.397 1.00 9.01 117 HIS B C 1
ATOM 1841 O O . HIS B 1 117 ? -4.890 2.709 6.366 1.00 9.48 117 HIS B O 1
ATOM 1848 N N . PHE B 1 118 ? -5.264 2.616 4.156 1.00 8.01 118 PHE B N 1
ATOM 1849 C CA . PHE B 1 118 ? -4.498 3.799 3.804 1.00 8.45 118 PHE B CA 1
ATOM 1850 C C . PHE B 1 118 ? -5.480 4.792 3.247 1.00 8.48 118 PHE B C 1
ATOM 1851 O O . PHE B 1 118 ? -6.116 4.500 2.233 1.00 8.38 118 PHE B O 1
ATOM 1859 N N . VAL B 1 119 ? -5.616 5.926 3.931 1.00 9.29 119 VAL B N 1
ATOM 1860 C CA . VAL B 1 119 ? -6.654 6.901 3.627 1.00 10.11 119 VAL B CA 1
ATOM 1861 C C . VAL B 1 119 ? -5.995 8.205 3.178 1.00 9.93 119 VAL B C 1
ATOM 1862 O O . VAL B 1 119 ? -5.035 8.659 3.798 1.00 10.36 119 VAL B O 1
ATOM 1866 N N . ALA B 1 120 ? -6.523 8.810 2.117 1.00 9.96 120 ALA B N 1
ATOM 1867 C CA . ALA B 1 120 ? -6.010 10.092 1.657 1.00 10.70 120 ALA B CA 1
ATOM 1868 C C . ALA B 1 120 ? -6.387 11.216 2.619 1.00 12.26 120 ALA B C 1
ATOM 1869 O O . ALA B 1 120 ? -7.519 11.326 3.086 1.00 12.58 120 ALA B O 1
ATOM 1871 N N . GLU B 1 121 ? -5.422 12.076 2.909 1.00 13.87 121 GLU B N 1
ATOM 1872 C CA . GLU B 1 121 ? -5.743 13.327 3.600 1.00 16.32 121 GLU B CA 1
ATOM 1873 C C . GLU B 1 121 ? -6.700 14.176 2.772 1.00 17.71 121 GLU B C 1
ATOM 1874 O O . GLU B 1 121 ? -6.630 14.172 1.547 1.00 18.43 121 GLU B O 1
ATOM 1880 N N . GLU B 1 122 ? -7.595 14.888 3.452 1.00 19.45 122 GLU B N 1
ATOM 1881 C CA . GLU B 1 122 ? -8.523 15.811 2.797 1.00 20.99 122 GLU B CA 1
ATOM 1882 C C . GLU B 1 122 ? -7.870 17.173 2.572 1.00 21.80 122 GLU B C 1
ATOM 1883 O O . GLU B 1 122 ? -6.692 17.262 2.191 1.00 23.74 122 GLU B O 1
#

Solvent-accessible surface area: 10860 Å² total; per-residue (Å²): 45,84,0,28,50,11,6,2,8,0,1,0,149,71,6,73,84,1,8,70,1,0,7,95,88,0,45,8,65,126,80,67,75,100,74,88,29,0,0,0,43,39,74,94,2,30,0,22,0,15,44,15,170,67,61,50,0,0,89,50,11,46,0,21,0,89,1,130,36,2,93,110,0,41,58,74,0,30,151,74,12,40,64,95,65,98,127,24,124,36,33,0,0,40,128,43,73,147,63,131,151,22,85,6,1,9,0,54,3,48,10,17,0,30,0,24,0,3,21,111,47,76,0,29,53,10,6,1,10,1,1,0,153,73,7,72,84,1,5,59,8,0,10,111,88,0,44,7,66,130,81,70,74,103,77,92,34,0,0,0,43,38,69,94,2,31,0,25,0,13,44,14,161,68,59,48,0,0,86,51,10,44,0,22,0,82,0,138,40,2,92,103,0,37,56,60,0,44,138,73,7,55,75,90,60,122,70,80,107,29,23,0,0,37,121,43,73,148,65,129,148,21,87,10,0,10,0,31,2,43,10,13,0,26,0,25,0,2,15,66,124

Organism: Streptoalloteichus hindustanus (NCBI:txid2017)

Foldseek 3Di:
DDDDDDEEEAEFQFQVLQVCCCCVQQNWAWPADDRAKTWTDDDPYIYIYGYDNDLVVQLPAEEEAEDACQVVSCVRNCVRAPQPCPPDLAKHKHDFDQDPVFTWIWIQHRRNHIYIYGYD/DDDDDDEEEAEAQAVVLQVCCCPVQQPWAWPDDDRAKGWTDDDPYIYMYGYDDDLVVNLPAEEEAEDAPQVVSCVSNVVRAAQPPVPLCAKHKHDFDQDPVFTWIWIQHRSGHIYIYGYDD

Secondary structure (DSSP, 8-state):
-EEEEEEEEEEES-HHHHHHIIIIIT--EEEEE-SSEEEEEETTEEEEEEE-S-TTTGGG-EEEEEEE-HHHHHHHHTTTSBS-TTT-SS-EEPPPEEETTEEEEEEE-TT--EEEEEE-/-EEEEEEEEEEES-HHHHHHIIIIIT--EEEEE-SSEEEEEETTEEEEEEE-S-TTTGGG-EEEEEEESHHHHHHHHHTTSBS-TT-TTS-EE---EEETTEEEEEEE-TT--EEEEEE--